Protein 3DFI (pdb70)

B-factor: mean 52.42, std 5.86, range [35.82, 77.31]

Structure (mmCIF, N/CA/C/O backbone):
data_3DFI
#
_entry.id   3DFI
#
_cell.length_a   62.940
_cell.length_b   62.940
_cell.length_c   159.890
_cell.angle_alpha   90.00
_cell.angle_beta   90.00
_cell.angle_gamma   90.00
#
_symmetry.space_group_name_H-M   'P 41 21 2'
#
loop_
_entity.id
_entity.type
_entity.pdbx_description
1 polymer 'Pseudoaglycone deacetylase Dbv21'
2 non-polymer 'ZINC ION'
3 water water
#
loop_
_atom_site.group_PDB
_atom_site.id
_atom_site.type_symbol
_atom_site.label_atom_id
_atom_site.label_alt_id
_atom_site.label_comp_id
_atom_site.label_asym_id
_atom_site.label_entity_id
_atom_site.label_seq_id
_atom_site.pdbx_PDB_ins_code
_atom_site.Cartn_x
_atom_site.Cartn_y
_atom_site.Cartn_z
_atom_site.occupancy
_atom_site.B_iso_or_equiv
_atom_site.auth_seq_id
_atom_site.auth_comp_id
_atom_site.auth_asym_id
_atom_site.auth_atom_id
_atom_site.pdbx_PDB_model_num
ATOM 1 N N . ASP A 1 6 ? -7.507 31.670 -28.044 1.00 54.71 6 ASP A N 1
ATOM 2 C CA . ASP A 1 6 ? -8.704 32.107 -28.835 1.00 54.82 6 ASP A CA 1
ATOM 3 C C . ASP A 1 6 ? -9.949 32.102 -27.956 1.00 54.62 6 ASP A C 1
ATOM 4 O O . ASP A 1 6 ? -10.506 31.041 -27.631 1.00 55.59 6 ASP A O 1
ATOM 9 N N . ARG A 1 7 ? -10.387 33.302 -27.590 1.00 53.61 7 ARG A N 1
ATOM 10 C CA . ARG A 1 7 ? -11.497 33.493 -26.656 1.00 53.20 7 ARG A CA 1
ATOM 11 C C . ARG A 1 7 ? -12.875 33.667 -27.320 1.00 51.64 7 ARG A C 1
ATOM 12 O O . ARG A 1 7 ? -13.817 34.135 -26.686 1.00 50.97 7 ARG A O 1
ATOM 20 N N . THR A 1 8 ? -12.988 33.304 -28.592 1.00 50.92 8 THR A N 1
ATOM 21 C CA . THR A 1 8 ? -14.262 33.398 -29.301 1.00 49.92 8 THR A CA 1
ATOM 22 C C . THR A 1 8 ? -15.356 32.657 -28.511 1.00 49.56 8 THR A C 1
ATOM 23 O O . THR A 1 8 ? -16.404 33.228 -28.206 1.00 48.58 8 THR A O 1
ATOM 27 N N . ARG A 1 9 ? -15.097 31.392 -28.180 1.00 49.21 9 ARG A N 1
ATOM 28 C CA . ARG A 1 9 ? -16.041 30.574 -27.412 1.00 49.22 9 ARG A CA 1
ATOM 29 C C . ARG A 1 9 ? -15.298 29.888 -26.275 1.00 48.96 9 ARG A C 1
ATOM 30 O O . ARG A 1 9 ? -14.560 28.937 -26.502 1.00 47.97 9 ARG A O 1
ATOM 38 N N . ILE A 1 10 ? -15.470 30.407 -25.055 1.00 49.21 10 ILE A N 1
ATOM 39 C CA . ILE A 1 10 ? -14.834 29.846 -23.866 1.00 49.64 10 ILE A CA 1
ATOM 40 C C . ILE A 1 10 ? -15.773 28.908 -23.089 1.00 50.11 10 ILE A C 1
ATOM 41 O O . ILE A 1 10 ? -16.908 29.273 -22.762 1.00 49.89 10 ILE A O 1
ATOM 46 N N . LEU A 1 11 ? -15.281 27.702 -22.797 1.00 49.70 11 LEU A N 1
ATOM 47 C CA . LEU A 1 11 ? -15.956 26.806 -21.872 1.00 49.78 11 LEU A CA 1
ATOM 48 C C . LEU A 1 11 ? -15.123 26.674 -20.601 1.00 50.33 11 LEU A C 1
ATOM 49 O O . LEU A 1 11 ? -14.034 26.109 -20.625 1.00 50.56 11 LEU A O 1
ATOM 54 N N . ALA A 1 12 ? -15.624 27.229 -19.501 1.00 48.80 12 ALA A N 1
ATOM 55 C CA . ALA A 1 12 ? -14.950 27.070 -18.216 1.00 49.02 12 ALA A CA 1
ATOM 56 C C . ALA A 1 12 ? -15.614 25.934 -17.441 1.00 48.68 12 ALA A C 1
ATOM 57 O O . ALA A 1 12 ? -16.848 25.866 -17.376 1.00 49.20 12 ALA A O 1
ATOM 59 N N . ILE A 1 13 ? -14.799 25.027 -16.908 1.00 49.07 13 ILE A N 1
ATOM 60 C CA . ILE A 1 13 ? -15.298 23.892 -16.118 1.00 49.46 13 ILE A CA 1
ATOM 61 C C . ILE A 1 13 ? -15.019 24.158 -14.641 1.00 49.18 13 ILE A C 1
ATOM 62 O O . ILE A 1 13 ? -13.867 24.044 -14.188 1.00 49.57 13 ILE A O 1
ATOM 67 N N . SER A 1 14 ? -16.065 24.529 -13.898 1.00 49.29 14 SER A N 1
ATOM 68 C CA . SER A 1 14 ? -15.923 24.871 -12.469 1.00 48.76 14 SER A CA 1
ATOM 69 C C . SER A 1 14 ? -16.237 23.617 -11.636 1.00 48.79 14 SER A C 1
ATOM 70 O O . SER A 1 14 ? -17.242 22.947 -11.907 1.00 49.39 14 SER A O 1
ATOM 73 N N . PRO A 1 15 ? -15.371 23.266 -10.653 1.00 47.85 15 PRO A N 1
ATOM 74 C CA . PRO A 1 15 ? -15.730 22.137 -9.787 1.00 47.55 15 PRO A CA 1
ATOM 75 C C . PRO A 1 15 ? -17.050 22.353 -9.030 1.00 47.83 15 PRO A C 1
ATOM 76 O O . PRO A 1 15 ? -17.960 21.531 -9.149 1.00 47.78 15 PRO A O 1
ATOM 80 N N . HIS A 1 16 ? -17.162 23.483 -8.330 1.00 47.63 16 HIS A N 1
ATOM 81 C CA . HIS A 1 16 ? -18.305 23.822 -7.479 1.00 48.41 16 HIS A CA 1
ATOM 82 C C . HIS A 1 16 ? -18.939 25.142 -7.922 1.00 49.00 16 HIS A C 1
ATOM 83 O O . HIS A 1 16 ? -18.354 25.910 -8.707 1.00 48.79 16 HIS A O 1
ATOM 90 N N . LEU A 1 17 ? -20.113 25.434 -7.367 1.00 48.89 17 LEU A N 1
ATOM 91 C CA . LEU A 1 17 ? -20.820 26.656 -7.704 1.00 49.36 17 LEU A CA 1
ATOM 92 C C . LEU A 1 17 ? -20.198 27.811 -6.945 1.00 50.34 17 LEU A C 1
ATOM 93 O O . LEU A 1 17 ? -20.563 28.072 -5.798 1.00 50.34 17 LEU A O 1
ATOM 98 N N . ASP A 1 18 ? -19.230 28.458 -7.603 1.00 49.96 18 ASP A N 1
ATOM 99 C CA . ASP A 1 18 ? -18.493 29.635 -7.125 1.00 50.77 18 ASP A CA 1
ATOM 100 C C . ASP A 1 18 ? -17.061 29.687 -7.665 1.00 51.01 18 ASP A C 1
ATOM 101 O O . ASP A 1 18 ? -16.529 30.792 -7.846 1.00 51.35 18 ASP A O 1
ATOM 106 N N . ASP A 1 19 ? -16.453 28.519 -7.916 1.00 49.30 19 ASP A N 1
ATOM 107 C CA . ASP A 1 19 ? -15.002 28.448 -8.175 1.00 50.28 19 ASP A CA 1
ATOM 108 C C . ASP A 1 19 ? -14.561 29.261 -9.414 1.00 50.04 19 ASP A C 1
ATOM 109 O O . ASP A 1 19 ? -13.604 30.044 -9.330 1.00 50.56 19 ASP A O 1
ATOM 114 N N . ALA A 1 20 ? -15.242 29.087 -10.554 1.00 49.45 20 ALA A N 1
ATOM 115 C CA . ALA A 1 20 ? -14.912 29.841 -11.781 1.00 49.00 20 ALA A CA 1
ATOM 116 C C . ALA A 1 20 ? -14.993 31.357 -11.603 1.00 48.95 20 ALA A C 1
ATOM 117 O O . ALA A 1 20 ? -14.087 32.083 -11.984 1.00 48.89 20 ALA A O 1
ATOM 119 N N . VAL A 1 21 ? -16.079 31.837 -11.010 1.00 48.98 21 VAL A N 1
ATOM 120 C CA . VAL A 1 21 ? -16.261 33.273 -10.844 1.00 48.83 21 VAL A CA 1
ATOM 121 C C . VAL A 1 21 ? -15.174 33.832 -9.943 1.00 48.86 21 VAL A C 1
ATOM 122 O O . VAL A 1 21 ? -14.597 34.894 -10.230 1.00 49.04 21 VAL A O 1
ATOM 126 N N . LEU A 1 22 ? -14.873 33.100 -8.875 1.00 48.71 22 LEU A N 1
ATOM 127 C CA . LEU A 1 22 ? -13.874 33.537 -7.884 1.00 48.46 22 LEU A CA 1
ATOM 128 C C . LEU A 1 22 ? -12.469 33.623 -8.479 1.00 48.02 22 LEU A C 1
ATOM 129 O O . LEU A 1 22 ? -11.660 34.490 -8.091 1.00 47.37 22 LEU A O 1
ATOM 134 N N . SER A 1 23 ? -12.173 32.699 -9.390 1.00 47.42 23 SER A N 1
ATOM 135 C CA . SER A 1 23 ? -10.810 32.555 -9.922 1.00 48.22 23 SER A CA 1
ATOM 136 C C . SER A 1 23 ? -10.591 33.227 -11.267 1.00 49.29 23 SER A C 1
ATOM 137 O O . SER A 1 23 ? -9.541 33.816 -11.476 1.00 50.96 23 SER A O 1
ATOM 140 N N . VAL A 1 24 ? -11.551 33.112 -12.184 1.00 49.96 24 VAL A N 1
ATOM 141 C CA . VAL A 1 24 ? -11.405 33.688 -13.542 1.00 50.88 24 VAL A CA 1
ATOM 142 C C . VAL A 1 24 ? -12.522 34.691 -13.951 1.00 50.31 24 VAL A C 1
ATOM 143 O O . VAL A 1 24 ? -12.622 35.097 -15.111 1.00 50.07 24 VAL A O 1
ATOM 147 N N . GLY A 1 25 ? -13.323 35.115 -12.971 1.00 49.75 25 GLY A N 1
ATOM 148 C CA . GLY A 1 25 ? -14.485 35.950 -13.233 1.00 49.07 25 GLY A CA 1
ATOM 149 C C . GLY A 1 25 ? -14.197 37.217 -14.024 1.00 48.72 25 GLY A C 1
ATOM 150 O O . GLY A 1 25 ? -14.948 37.550 -14.939 1.00 48.64 25 GLY A O 1
ATOM 151 N N . ALA A 1 26 ? -13.127 37.931 -13.677 1.00 47.97 26 ALA A N 1
ATOM 152 C CA . ALA A 1 26 ? -12.751 39.138 -14.432 1.00 47.93 26 ALA A CA 1
ATOM 153 C C . ALA A 1 26 ? -12.296 38.853 -15.893 1.00 47.31 26 ALA A C 1
ATOM 154 O O . ALA A 1 26 ? -12.638 39.589 -16.810 1.00 46.99 26 ALA A O 1
ATOM 156 N N . SER A 1 27 ? -11.539 37.786 -16.102 1.00 47.37 27 SER A N 1
ATOM 157 C CA . SER A 1 27 ? -11.120 37.388 -17.463 1.00 47.52 27 SER A CA 1
ATOM 158 C C . SER A 1 27 ? -12.340 36.943 -18.280 1.00 47.29 27 SER A C 1
ATOM 159 O O . SER A 1 27 ? -12.425 37.199 -19.479 1.00 46.72 27 SER A O 1
ATOM 162 N N . LEU A 1 28 ? -13.298 36.308 -17.615 1.00 46.85 28 LEU A N 1
ATOM 163 C CA . LEU A 1 28 ? -14.530 35.909 -18.290 1.00 46.91 28 LEU A CA 1
ATOM 164 C C . LEU A 1 28 ? -15.343 37.130 -18.693 1.00 46.23 28 LEU A C 1
ATOM 165 O O . LEU A 1 28 ? -15.800 37.215 -19.844 1.00 46.07 28 LEU A O 1
ATOM 170 N N . ALA A 1 29 ? -15.517 38.058 -17.745 1.00 45.00 29 ALA A N 1
ATOM 171 C CA . ALA A 1 29 ? -16.169 39.347 -17.990 1.00 44.22 29 ALA A CA 1
ATOM 172 C C . ALA A 1 29 ? -15.484 40.097 -19.126 1.00 44.15 29 ALA A C 1
ATOM 173 O O . ALA A 1 29 ? -16.156 40.669 -19.997 1.00 44.13 29 ALA A O 1
ATOM 175 N N . GLN A 1 30 ? -14.149 40.120 -19.099 1.00 44.20 30 GLN A N 1
ATOM 176 C CA . GLN A 1 30 ? -13.363 40.812 -20.139 1.00 44.30 30 GLN A CA 1
ATOM 177 C C . GLN A 1 30 ? -13.519 40.138 -21.501 1.00 44.65 30 GLN A C 1
ATOM 178 O O . GLN A 1 30 ? -13.523 40.822 -22.540 1.00 44.46 30 GLN A O 1
ATOM 184 N N . ALA A 1 31 ? -13.622 38.806 -21.503 1.00 44.30 31 ALA A N 1
ATOM 185 C CA . ALA A 1 31 ? -13.847 38.080 -22.764 1.00 44.86 31 ALA A CA 1
ATOM 186 C C . ALA A 1 31 ? -15.193 38.471 -23.361 1.00 45.04 31 ALA A C 1
ATOM 187 O O . ALA A 1 31 ? -15.287 38.713 -24.551 1.00 44.47 31 ALA A O 1
ATOM 189 N N . GLU A 1 32 ? -16.220 38.564 -22.512 1.00 46.07 32 GLU A N 1
ATOM 190 C CA . GLU A 1 32 ? -17.553 38.964 -22.959 1.00 47.34 32 GLU A CA 1
ATOM 191 C C . GLU A 1 32 ? -17.597 40.429 -23.444 1.00 47.62 32 GLU A C 1
ATOM 192 O O . GLU A 1 32 ? -18.210 40.737 -24.479 1.00 47.42 32 GLU A O 1
ATOM 198 N N . GLN A 1 33 ? -16.928 41.314 -22.704 1.00 48.36 33 GLN A N 1
ATOM 199 C CA . GLN A 1 33 ? -16.792 42.723 -23.097 1.00 49.09 33 GLN A CA 1
ATOM 200 C C . GLN A 1 33 ? -16.063 42.854 -24.432 1.00 49.29 33 GLN A C 1
ATOM 201 O O . GLN A 1 33 ? -16.341 43.778 -25.201 1.00 49.31 33 GLN A O 1
ATOM 207 N N . ASP A 1 34 ? -15.134 41.930 -24.693 1.00 49.90 34 ASP A N 1
ATOM 208 C CA . ASP A 1 34 ? -14.347 41.920 -25.934 1.00 50.46 34 ASP A CA 1
ATOM 209 C C . ASP A 1 34 ? -15.095 41.286 -27.114 1.00 50.49 34 ASP A C 1
ATOM 210 O O . ASP A 1 34 ? -14.601 41.298 -28.233 1.00 50.35 34 ASP A O 1
ATOM 215 N N . GLY A 1 35 ? -16.268 40.713 -26.849 1.00 50.71 35 GLY A N 1
ATOM 216 C CA . GLY A 1 35 ? -17.134 40.174 -27.897 1.00 50.65 35 GLY A CA 1
ATOM 217 C C . GLY A 1 35 ? -17.175 38.659 -27.984 1.00 50.76 35 GLY A C 1
ATOM 218 O O . GLY A 1 35 ? -17.797 38.098 -28.900 1.00 50.74 35 GLY A O 1
ATOM 219 N N . GLY A 1 36 ? -16.504 37.999 -27.044 1.00 50.29 36 GLY A N 1
ATOM 220 C CA . GLY A 1 36 ? -16.477 36.548 -26.990 1.00 50.61 36 GLY A CA 1
ATOM 221 C C . GLY A 1 36 ? -17.699 35.944 -26.307 1.00 51.06 36 GLY A C 1
ATOM 222 O O . GLY A 1 36 ? -18.560 36.653 -25.776 1.00 50.73 36 GLY A O 1
ATOM 223 N N . LYS A 1 37 ? -17.775 34.618 -26.331 1.00 51.24 37 LYS A N 1
ATOM 224 C CA . LYS A 1 37 ? -18.902 33.905 -25.750 1.00 52.04 37 LYS A CA 1
ATOM 225 C C . LYS A 1 37 ? -18.371 33.029 -24.643 1.00 51.17 37 LYS A C 1
ATOM 226 O O . LYS A 1 37 ? -17.414 32.295 -24.837 1.00 50.86 37 LYS A O 1
ATOM 232 N N . VAL A 1 38 ? -18.993 33.129 -23.481 1.00 50.52 38 VAL A N 1
ATOM 233 C CA . VAL A 1 38 ? -18.564 32.385 -22.311 1.00 50.43 38 VAL A CA 1
ATOM 234 C C . VAL A 1 38 ? -19.695 31.487 -21.787 1.00 50.72 38 VAL A C 1
ATOM 235 O O . VAL A 1 38 ? -20.847 31.914 -21.676 1.00 49.67 38 VAL A O 1
ATOM 239 N N . THR A 1 39 ? -19.344 30.234 -21.496 1.00 50.58 39 THR A N 1
ATOM 240 C CA . THR A 1 39 ? -20.216 29.318 -20.791 1.00 50.51 39 THR A CA 1
ATOM 241 C C . THR A 1 39 ? -19.451 28.708 -19.620 1.00 50.43 39 THR A C 1
ATOM 242 O O . THR A 1 39 ? -18.338 28.230 -19.773 1.00 49.94 39 THR A O 1
ATOM 246 N N . VAL A 1 40 ? -20.063 28.722 -18.444 1.00 50.32 40 VAL A N 1
ATOM 247 C CA . VAL A 1 40 ? -19.465 28.064 -17.310 1.00 50.08 40 VAL A CA 1
ATOM 248 C C . VAL A 1 40 ? -20.307 26.843 -16.980 1.00 50.22 40 VAL A C 1
ATOM 249 O O . VAL A 1 40 ? -21.491 26.973 -16.684 1.00 50.57 40 VAL A O 1
ATOM 253 N N . PHE A 1 41 ? -19.672 25.673 -17.031 1.00 50.11 41 PHE A N 1
ATOM 254 C CA . PHE A 1 41 ? -20.295 24.383 -16.689 1.00 50.47 41 PHE A CA 1
ATOM 255 C C . PHE A 1 41 ? -19.740 23.986 -15.320 1.00 50.06 41 PHE A C 1
ATOM 256 O O . PHE A 1 41 ? -18.537 23.934 -15.150 1.00 49.70 41 PHE A O 1
ATOM 264 N N . THR A 1 42 ? -20.624 23.734 -14.355 1.00 49.07 42 THR A N 1
ATOM 265 C CA . THR A 1 42 ? -20.206 23.304 -13.014 1.00 48.93 42 THR A CA 1
ATOM 266 C C . THR A 1 42 ? -20.488 21.808 -12.823 1.00 49.01 42 THR A C 1
ATOM 267 O O . THR A 1 42 ? -21.610 21.343 -13.032 1.00 49.39 42 THR A O 1
ATOM 271 N N . VAL A 1 43 ? -19.461 21.068 -12.425 1.00 49.31 43 VAL A N 1
ATOM 272 C CA . VAL A 1 43 ? -19.511 19.618 -12.350 1.00 49.54 43 VAL A CA 1
ATOM 273 C C . VAL A 1 43 ? -20.396 19.217 -11.173 1.00 50.21 43 VAL A C 1
ATOM 274 O O . VAL A 1 43 ? -21.361 18.470 -11.345 1.00 49.59 43 VAL A O 1
ATOM 278 N N . PHE A 1 44 ? -20.076 19.751 -9.993 1.00 49.63 44 PHE A N 1
ATOM 279 C CA . PHE A 1 44 ? -20.782 19.363 -8.774 1.00 50.50 44 PHE A CA 1
ATOM 280 C C . PHE A 1 44 ? -21.949 20.291 -8.505 1.00 50.81 44 PHE A C 1
ATOM 281 O O . PHE A 1 44 ? -21.950 21.009 -7.533 1.00 51.59 44 PHE A O 1
ATOM 289 N N . ALA A 1 45 ? -22.965 20.239 -9.377 1.00 51.40 45 ALA A N 1
ATOM 290 C CA . ALA A 1 45 ? -24.170 21.056 -9.228 1.00 50.79 45 ALA A CA 1
ATOM 291 C C . ALA A 1 45 ? -25.438 20.198 -9.120 1.00 51.45 45 ALA A C 1
ATOM 292 O O . ALA A 1 45 ? -26.535 20.705 -9.311 1.00 51.45 45 ALA A O 1
ATOM 294 N N . GLY A 1 46 ? -25.273 18.916 -8.786 1.00 51.44 46 GLY A N 1
ATOM 295 C CA . GLY A 1 46 ? -26.371 17.957 -8.710 1.00 51.73 46 GLY A CA 1
ATOM 296 C C . GLY A 1 46 ? -27.384 18.200 -7.604 1.00 52.61 46 GLY A C 1
ATOM 297 O O . GLY A 1 46 ? -27.128 18.927 -6.639 1.00 52.18 46 GLY A O 1
ATOM 298 N N . SER A 1 47 ? -28.558 17.591 -7.758 1.00 53.50 47 SER A N 1
ATOM 299 C CA . SER A 1 47 ? -29.680 17.811 -6.855 1.00 54.38 47 SER A CA 1
ATOM 300 C C . SER A 1 47 ? -29.637 16.919 -5.625 1.00 54.56 47 SER A C 1
ATOM 301 O O . SER A 1 47 ? -29.301 15.724 -5.714 1.00 52.91 47 SER A O 1
ATOM 304 N N . ALA A 1 48 ? -30.034 17.511 -4.492 1.00 54.19 48 ALA A N 1
ATOM 305 C CA . ALA A 1 48 ? -30.382 16.792 -3.256 1.00 54.58 48 ALA A CA 1
ATOM 306 C C . ALA A 1 48 ? -31.310 17.693 -2.451 1.00 55.13 48 ALA A C 1
ATOM 307 O O . ALA A 1 48 ? -30.909 18.793 -2.056 1.00 55.52 48 ALA A O 1
ATOM 309 N N . ALA A 1 49 ? -32.545 17.239 -2.242 1.00 55.12 49 ALA A N 1
ATOM 310 C CA . ALA A 1 49 ? -33.539 17.966 -1.439 1.00 55.79 49 ALA A CA 1
ATOM 311 C C . ALA A 1 49 ? -33.488 17.529 0.023 1.00 56.23 49 ALA A C 1
ATOM 312 O O . ALA A 1 49 ? -32.898 16.485 0.327 1.00 56.16 49 ALA A O 1
ATOM 314 N N . PRO A 1 50 ? -34.132 18.310 0.932 1.00 56.51 50 PRO A N 1
ATOM 315 C CA . PRO A 1 50 ? -34.234 17.896 2.330 1.00 57.07 50 PRO A CA 1
ATOM 316 C C . PRO A 1 50 ? -35.115 16.645 2.421 1.00 57.75 50 PRO A C 1
ATOM 317 O O . PRO A 1 50 ? -35.991 16.473 1.568 1.00 57.53 50 PRO A O 1
ATOM 321 N N . PRO A 1 51 ? -34.927 15.808 3.465 1.00 58.49 51 PRO A N 1
ATOM 322 C CA . PRO A 1 51 ? -34.068 16.027 4.636 1.00 58.99 51 PRO A CA 1
ATOM 323 C C . PRO A 1 51 ? -32.619 15.604 4.427 1.00 59.43 51 PRO A C 1
ATOM 324 O O . PRO A 1 51 ? -32.342 14.743 3.590 1.00 59.62 51 PRO A O 1
ATOM 328 N N . TYR A 1 52 ? -31.712 16.212 5.191 1.00 59.79 52 TYR A N 1
ATOM 329 C CA . TYR A 1 52 ? -30.275 15.966 5.045 1.00 60.10 52 TYR A CA 1
ATOM 330 C C . TYR A 1 52 ? -29.671 15.221 6.230 1.00 60.56 52 TYR A C 1
ATOM 331 O O . TYR A 1 52 ? -30.312 15.059 7.265 1.00 60.42 52 TYR A O 1
ATOM 340 N N . SER A 1 53 ? -28.425 14.782 6.064 1.00 61.24 53 SER A N 1
ATOM 341 C CA . SER A 1 53 ? -27.641 14.206 7.156 1.00 61.93 53 SER A CA 1
ATOM 342 C C . SER A 1 53 ? -27.154 15.314 8.097 1.00 62.31 53 SER A C 1
ATOM 343 O O . SER A 1 53 ? -26.950 16.449 7.654 1.00 62.84 53 SER A O 1
ATOM 346 N N . PRO A 1 54 ? -26.955 14.993 9.393 1.00 62.58 54 PRO A N 1
ATOM 347 C CA . PRO A 1 54 ? -26.362 15.972 10.316 1.00 62.73 54 PRO A CA 1
ATOM 348 C C . PRO A 1 54 ? -25.065 16.599 9.777 1.00 62.89 54 PRO A C 1
ATOM 349 O O . PRO A 1 54 ? -24.849 17.799 9.943 1.00 62.81 54 PRO A O 1
ATOM 353 N N . ALA A 1 55 ? -24.225 15.795 9.125 1.00 63.00 55 ALA A N 1
ATOM 354 C CA . ALA A 1 55 ? -22.971 16.280 8.544 1.00 63.33 55 ALA A CA 1
ATOM 355 C C . ALA A 1 55 ? -23.198 17.333 7.455 1.00 63.64 55 ALA A C 1
ATOM 356 O O . ALA A 1 55 ? -22.349 18.211 7.245 1.00 63.82 55 ALA A O 1
ATOM 358 N N . ALA A 1 56 ? -24.339 17.232 6.766 1.00 63.78 56 ALA A N 1
ATOM 359 C CA . ALA A 1 56 ? -24.736 18.199 5.734 1.00 63.75 56 ALA A CA 1
ATOM 360 C C . ALA A 1 56 ? -25.452 19.381 6.376 1.00 63.67 56 ALA A C 1
ATOM 361 O O . ALA A 1 56 ? -25.318 20.516 5.922 1.00 63.42 56 ALA A O 1
ATOM 363 N N . GLU A 1 57 ? -26.215 19.089 7.428 1.00 63.67 57 GLU A N 1
ATOM 364 C CA . GLU A 1 57 ? -26.918 20.095 8.215 1.00 63.99 57 GLU A CA 1
ATOM 365 C C . GLU A 1 57 ? -25.932 21.093 8.827 1.00 64.03 57 GLU A C 1
ATOM 366 O O . GLU A 1 57 ? -26.268 22.258 9.038 1.00 64.30 57 GLU A O 1
ATOM 372 N N . ARG A 1 58 ? -24.720 20.617 9.107 1.00 63.68 58 ARG A N 1
ATOM 373 C CA . ARG A 1 58 ? -23.684 21.405 9.763 1.00 63.36 58 ARG A CA 1
ATOM 374 C C . ARG A 1 58 ? -23.107 22.407 8.778 1.00 62.40 58 ARG A C 1
ATOM 375 O O . ARG A 1 58 ? -22.886 23.567 9.118 1.00 62.13 58 ARG A O 1
ATOM 383 N N . PHE A 1 59 ? -22.873 21.942 7.558 1.00 61.36 59 PHE A N 1
ATOM 384 C CA . PHE A 1 59 ? -22.387 22.788 6.469 1.00 60.66 59 PHE A CA 1
ATOM 385 C C . PHE A 1 59 ? -23.434 23.808 6.046 1.00 59.21 59 PHE A C 1
ATOM 386 O O . PHE A 1 59 ? -23.096 24.945 5.713 1.00 59.28 59 PHE A O 1
ATOM 394 N N . HIS A 1 60 ? -24.696 23.383 6.055 1.00 57.31 60 HIS A N 1
ATOM 395 C CA . HIS A 1 60 ? -25.806 24.245 5.680 1.00 55.80 60 HIS A CA 1
ATOM 396 C C . HIS A 1 60 ? -26.004 25.352 6.720 1.00 55.07 60 HIS A C 1
ATOM 397 O O . HIS A 1 60 ? -26.083 26.520 6.360 1.00 54.70 60 HIS A O 1
ATOM 404 N N . ALA A 1 61 ? -26.061 24.978 7.999 1.00 54.28 61 ALA A N 1
ATOM 405 C CA . ALA A 1 61 ? -26.142 25.948 9.100 1.00 53.93 61 ALA A CA 1
ATOM 406 C C . ALA A 1 61 ? -25.062 27.029 9.023 1.00 53.82 61 ALA A C 1
ATOM 407 O O . ALA A 1 61 ? -25.349 28.196 9.286 1.00 54.04 61 ALA A O 1
ATOM 409 N N . ARG A 1 62 ? -23.839 26.636 8.664 1.00 54.00 62 ARG A N 1
ATOM 410 C CA . ARG A 1 62 ? -22.723 27.565 8.439 1.00 54.88 62 ARG A CA 1
ATOM 411 C C . ARG A 1 62 ? -22.922 28.515 7.251 1.00 54.02 62 ARG A C 1
ATOM 412 O O . ARG A 1 62 ? -22.339 29.614 7.214 1.00 53.78 62 ARG A O 1
ATOM 420 N N . TRP A 1 63 ? -23.713 28.085 6.271 1.00 53.00 63 TRP A N 1
ATOM 421 C CA . TRP A 1 63 ? -24.055 28.947 5.144 1.00 52.04 63 TRP A CA 1
ATOM 422 C C . TRP A 1 63 ? -25.270 29.836 5.461 1.00 51.90 63 TRP A C 1
ATOM 423 O O . TRP A 1 63 ? -25.614 30.721 4.682 1.00 52.93 63 TRP A O 1
ATOM 434 N N . GLY A 1 64 ? -25.904 29.603 6.603 1.00 49.82 64 GLY A N 1
ATOM 435 C CA . GLY A 1 64 ? -27.050 30.407 7.019 1.00 48.89 64 GLY A CA 1
ATOM 436 C C . GLY A 1 64 ? -28.393 29.872 6.554 1.00 47.91 64 GLY A C 1
ATOM 437 O O . GLY A 1 64 ? -29.392 30.606 6.571 1.00 47.18 64 GLY A O 1
ATOM 438 N N . LEU A 1 65 ? -28.410 28.592 6.167 1.00 46.63 65 LEU A N 1
ATOM 439 C CA . LEU A 1 65 ? -29.610 27.906 5.660 1.00 46.43 65 LEU A CA 1
ATOM 440 C C . LEU A 1 65 ? -30.314 27.107 6.759 1.00 46.21 65 LEU A C 1
ATOM 441 O O . LEU A 1 65 ? -29.663 26.577 7.654 1.00 47.26 65 LEU A O 1
ATOM 446 N N . SER A 1 66 ? -31.642 27.043 6.692 1.00 45.58 66 SER A N 1
ATOM 447 C CA . SER A 1 66 ? -32.488 26.355 7.701 1.00 44.80 66 SER A CA 1
ATOM 448 C C . SER A 1 66 ? -32.755 24.904 7.219 1.00 44.64 66 SER A C 1
ATOM 449 O O . SER A 1 66 ? -32.654 24.648 6.023 1.00 44.45 66 SER A O 1
ATOM 451 N N . PRO A 1 67 ? -33.081 23.958 8.135 1.00 45.27 67 PRO A N 1
ATOM 452 C CA . PRO A 1 67 ? -33.283 22.534 7.766 1.00 45.58 67 PRO A CA 1
ATOM 453 C C . PRO A 1 67 ? -34.174 22.227 6.549 1.00 46.24 67 PRO A C 1
ATOM 454 O O . PRO A 1 67 ? -33.868 21.297 5.815 1.00 47.37 67 PRO A O 1
ATOM 458 N N . THR A 1 68 ? -35.255 22.973 6.334 1.00 46.91 68 THR A N 1
ATOM 459 C CA . THR A 1 68 ? -36.164 22.686 5.217 1.00 47.82 68 THR A CA 1
ATOM 460 C C . THR A 1 68 ? -35.758 23.324 3.882 1.00 47.98 68 THR A C 1
ATOM 461 O O . THR A 1 68 ? -36.431 23.107 2.869 1.00 48.37 68 THR A O 1
ATOM 465 N N . GLU A 1 69 ? -34.677 24.101 3.864 1.00 47.45 69 GLU A N 1
ATOM 466 C CA . GLU A 1 69 ? -34.239 24.727 2.610 1.00 47.62 69 GLU A CA 1
ATOM 467 C C . GLU A 1 69 ? -33.417 23.791 1.739 1.00 47.60 69 GLU A C 1
ATOM 468 O O . GLU A 1 69 ? -32.503 23.110 2.228 1.00 47.83 69 GLU A O 1
ATOM 474 N N . ASP A 1 70 ? -33.738 23.792 0.446 1.00 47.56 70 ASP A N 1
ATOM 475 C CA . ASP A 1 70 ? -33.003 23.015 -0.572 1.00 47.89 70 ASP A CA 1
ATOM 476 C C . ASP A 1 70 ? -31.699 23.744 -0.882 1.00 48.34 70 ASP A C 1
ATOM 477 O O . ASP A 1 70 ? -31.684 24.763 -1.591 1.00 48.96 70 ASP A O 1
ATOM 482 N N . ALA A 1 71 ? -30.598 23.242 -0.329 1.00 48.36 71 ALA A N 1
ATOM 483 C CA . ALA A 1 71 ? -29.301 23.907 -0.472 1.00 47.72 71 ALA A CA 1
ATOM 484 C C . ALA A 1 71 ? -28.696 23.932 -1.884 1.00 47.81 71 ALA A C 1
ATOM 485 O O . ALA A 1 71 ? -28.293 24.996 -2.361 1.00 47.68 71 ALA A O 1
ATOM 487 N N . PRO A 1 72 ? -28.585 22.764 -2.548 1.00 48.12 72 PRO A N 1
ATOM 488 C CA . PRO A 1 72 ? -28.059 22.816 -3.922 1.00 47.69 72 PRO A CA 1
ATOM 489 C C . PRO A 1 72 ? -28.879 23.736 -4.842 1.00 47.20 72 PRO A C 1
ATOM 490 O O . PRO A 1 72 ? -28.301 24.466 -5.649 1.00 47.17 72 PRO A O 1
ATOM 494 N N . LEU A 1 73 ? -30.207 23.747 -4.680 1.00 47.09 73 LEU A N 1
ATOM 495 C CA . LEU A 1 73 ? -31.052 24.705 -5.404 1.00 46.31 73 LEU A CA 1
ATOM 496 C C . LEU A 1 73 ? -30.678 26.161 -5.102 1.00 46.94 73 LEU A C 1
ATOM 497 O O . LEU A 1 73 ? -30.437 26.943 -6.014 1.00 47.14 73 LEU A O 1
ATOM 502 N N . ARG A 1 74 ? -30.655 26.543 -3.824 1.00 46.92 74 ARG A N 1
ATOM 503 C CA . ARG A 1 74 ? -30.149 27.870 -3.443 1.00 46.55 74 ARG A CA 1
ATOM 504 C C . ARG A 1 74 ? -28.833 28.226 -4.167 1.00 46.87 74 ARG A C 1
ATOM 505 O O . ARG A 1 74 ? -28.701 29.303 -4.754 1.00 46.23 74 ARG A O 1
ATOM 513 N N . ARG A 1 75 ? -27.872 27.305 -4.139 1.00 47.65 75 ARG A N 1
ATOM 514 C CA . ARG A 1 75 ? -26.545 27.523 -4.748 1.00 47.24 75 ARG A CA 1
ATOM 515 C C . ARG A 1 75 ? -26.599 27.606 -6.276 1.00 47.26 75 ARG A C 1
ATOM 516 O O . ARG A 1 75 ? -25.897 28.415 -6.884 1.00 47.30 75 ARG A O 1
ATOM 524 N N . ARG A 1 76 ? -27.467 26.809 -6.898 1.00 47.51 76 ARG A N 1
ATOM 525 C CA . ARG A 1 76 ? -27.634 26.905 -8.355 1.00 47.52 76 ARG A CA 1
ATOM 526 C C . ARG A 1 76 ? -28.225 28.271 -8.724 1.00 48.29 76 ARG A C 1
ATOM 527 O O . ARG A 1 76 ? -27.830 28.870 -9.731 1.00 48.28 76 ARG A O 1
ATOM 535 N N . ASN A 1 77 ? -29.146 28.764 -7.894 1.00 47.93 77 ASN A N 1
ATOM 536 C CA . ASN A 1 77 ? -29.712 30.107 -8.082 1.00 48.77 77 ASN A CA 1
ATOM 537 C C . ASN A 1 77 ? -28.678 31.209 -7.891 1.00 48.06 77 ASN A C 1
ATOM 538 O O . ASN A 1 77 ? -28.683 32.213 -8.608 1.00 48.12 77 ASN A O 1
ATOM 543 N N . GLU A 1 78 ? -27.809 31.039 -6.899 1.00 48.34 78 GLU A N 1
ATOM 544 C CA . GLU A 1 78 ? -26.692 31.965 -6.711 1.00 48.44 78 GLU A CA 1
ATOM 545 C C . GLU A 1 78 ? -25.788 32.016 -7.953 1.00 48.70 78 GLU A C 1
ATOM 546 O O . GLU A 1 78 ? -25.379 33.102 -8.404 1.00 48.95 78 GLU A O 1
ATOM 552 N N . ASP A 1 79 ? -25.461 30.836 -8.475 1.00 48.23 79 ASP A N 1
ATOM 553 C CA . ASP A 1 79 ? -24.610 30.695 -9.653 1.00 49.15 79 ASP A CA 1
ATOM 554 C C . ASP A 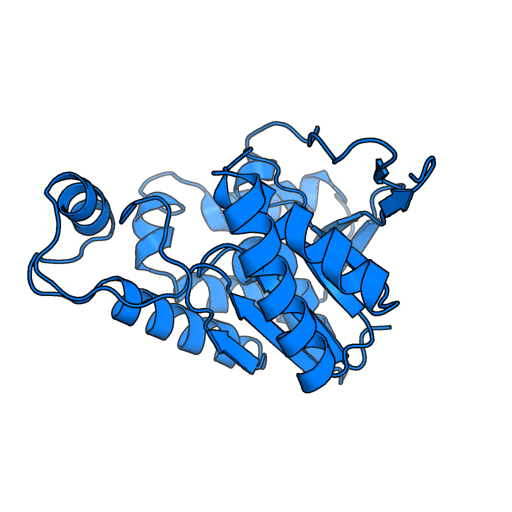1 79 ? -25.238 31.389 -10.872 1.00 49.44 79 ASP A C 1
ATOM 555 O O . ASP A 1 79 ? -24.559 32.112 -11.585 1.00 49.55 79 ASP A O 1
ATOM 560 N N . ILE A 1 80 ? -26.543 31.200 -11.084 1.00 50.54 80 ILE A N 1
ATOM 561 C CA . ILE A 1 80 ? -27.251 31.864 -12.194 1.00 51.11 80 ILE A CA 1
ATOM 562 C C . ILE A 1 80 ? -27.175 33.407 -12.083 1.00 51.75 80 ILE A C 1
ATOM 563 O O . ILE A 1 80 ? -26.811 34.085 -13.057 1.00 52.09 80 ILE A O 1
ATOM 568 N N . ALA A 1 81 ? -27.481 33.944 -10.902 1.00 51.38 81 ALA A N 1
ATOM 569 C CA . ALA A 1 81 ? -27.401 35.396 -10.638 1.00 51.11 81 ALA A CA 1
ATOM 570 C C . ALA A 1 81 ? -26.003 35.958 -10.935 1.00 50.91 81 ALA A C 1
ATOM 571 O O . ALA A 1 81 ? -25.858 36.954 -11.658 1.00 51.10 81 ALA A O 1
ATOM 573 N N . ALA A 1 82 ? -24.988 35.301 -10.385 1.00 50.04 82 ALA A N 1
ATOM 574 C CA . ALA A 1 82 ? -23.582 35.647 -10.630 1.00 50.94 82 ALA A CA 1
ATOM 575 C C . ALA A 1 82 ? -23.188 35.625 -12.122 1.00 50.71 82 ALA A C 1
ATOM 576 O O . ALA A 1 82 ? -22.678 36.610 -12.654 1.00 51.38 82 ALA A O 1
ATOM 578 N N . LEU A 1 83 ? -23.440 34.512 -12.799 1.00 50.82 83 LEU A N 1
ATOM 579 C CA . LEU A 1 83 ? -22.983 34.373 -14.194 1.00 50.37 83 LEU A CA 1
ATOM 580 C C . LEU A 1 83 ? -23.704 35.351 -15.138 1.00 51.59 83 LEU A C 1
ATOM 581 O O . LEU A 1 83 ? -23.077 35.951 -16.031 1.00 51.59 83 LEU A O 1
ATOM 586 N N . ASP A 1 84 ? -25.016 35.505 -14.940 1.00 52.20 84 ASP A N 1
ATOM 587 C CA . ASP A 1 84 ? -25.804 36.556 -15.599 1.00 53.77 84 ASP A CA 1
ATOM 588 C C . ASP A 1 84 ? -25.186 37.958 -15.520 1.00 54.39 84 ASP A C 1
ATOM 589 O O . ASP A 1 84 ? -25.270 38.719 -16.486 1.00 54.86 84 ASP A O 1
ATOM 594 N N . GLN A 1 85 ? -24.591 38.306 -14.377 1.00 54.90 85 GLN A N 1
ATOM 595 C CA . GLN A 1 85 ? -23.933 39.615 -14.223 1.00 55.33 85 GLN A CA 1
ATOM 596 C C . GLN A 1 85 ? -22.633 39.731 -15.053 1.00 54.75 85 GLN A C 1
ATOM 597 O O . GLN A 1 85 ? -22.225 40.839 -15.438 1.00 54.54 85 GLN A O 1
ATOM 603 N N . LEU A 1 86 ? -22.000 38.590 -15.336 1.00 53.48 86 LEU A N 1
ATOM 604 C CA . LEU A 1 86 ? -20.795 38.563 -16.164 1.00 52.78 86 LEU A CA 1
ATOM 605 C C . LEU A 1 86 ? -21.106 38.397 -17.654 1.00 51.98 86 LEU A C 1
ATOM 606 O O . LEU A 1 86 ? -20.193 38.421 -18.503 1.00 51.52 86 LEU A O 1
ATOM 611 N N . GLY A 1 87 ? -22.395 38.229 -17.949 1.00 50.63 87 GLY A N 1
ATOM 612 C CA . GLY A 1 87 ? -22.885 37.900 -19.274 1.00 50.37 87 GLY A CA 1
ATOM 613 C C . GLY A 1 87 ? -22.506 36.507 -19.746 1.00 50.03 87 GLY A C 1
ATOM 614 O O . GLY A 1 87 ? -22.413 36.274 -20.939 1.00 50.31 87 GLY A O 1
ATOM 615 N N . ALA A 1 88 ? -22.270 35.583 -18.819 1.00 49.80 88 ALA A N 1
ATOM 616 C CA . ALA A 1 88 ? -21.851 34.223 -19.170 1.00 49.95 88 ALA A CA 1
ATOM 617 C C . ALA A 1 88 ? -23.031 33.265 -19.092 1.00 50.54 88 ALA A C 1
ATOM 618 O O . ALA A 1 88 ? -23.890 33.413 -18.220 1.00 51.15 88 ALA A O 1
ATOM 620 N N . GLY A 1 89 ? -23.083 32.295 -20.013 1.00 50.90 89 GLY A N 1
ATOM 621 C CA . GLY A 1 89 ? -24.050 31.193 -19.926 1.00 49.83 89 GLY A CA 1
ATOM 622 C C . GLY A 1 89 ? -23.685 30.291 -18.761 1.00 49.65 89 GLY A C 1
ATOM 623 O O . GLY A 1 89 ? -22.515 30.264 -18.353 1.00 48.83 89 GLY A O 1
ATOM 624 N N . HIS A 1 90 ? -24.687 29.604 -18.190 1.00 49.02 90 HIS A N 1
ATOM 625 C CA . HIS A 1 90 ? -24.474 28.591 -17.136 1.00 48.60 90 HIS A CA 1
ATOM 626 C C . HIS A 1 90 ? -24.926 27.214 -17.621 1.00 48.33 90 HIS A C 1
ATOM 627 O O . HIS A 1 90 ? -25.871 27.125 -18.380 1.00 48.56 90 HIS A O 1
ATOM 634 N N . ARG A 1 91 ? -24.261 26.150 -17.173 1.00 47.86 91 ARG A N 1
ATOM 635 C CA . ARG A 1 91 ? -24.766 24.795 -17.384 1.00 49.49 91 ARG A CA 1
ATOM 636 C C . ARG A 1 91 ? -24.480 24.018 -16.085 1.00 49.53 91 ARG A C 1
ATOM 637 O O . ARG A 1 91 ? -23.373 24.120 -15.512 1.00 50.03 91 ARG A O 1
ATOM 645 N N . HIS A 1 92 ? -25.495 23.341 -15.556 1.00 48.42 92 HIS A N 1
ATOM 646 C CA . HIS A 1 92 ? -25.363 22.658 -14.260 1.00 48.41 92 HIS A CA 1
ATOM 647 C C . HIS A 1 92 ? -25.238 21.136 -14.364 1.00 48.20 92 HIS A C 1
ATOM 648 O O . HIS A 1 92 ? -26.122 20.472 -14.904 1.00 48.22 92 HIS A O 1
ATOM 655 N N . GLY A 1 93 ? -24.109 20.602 -13.886 1.00 48.31 93 GLY A N 1
ATOM 656 C CA . GLY A 1 93 ? -23.802 19.159 -13.970 1.00 46.35 93 GLY A CA 1
ATOM 657 C C . GLY A 1 93 ? -24.509 18.344 -12.892 1.00 46.96 93 GLY A C 1
ATOM 658 O O . GLY A 1 93 ? -25.110 18.903 -11.951 1.00 46.50 93 GLY A O 1
ATOM 659 N N . ARG A 1 94 ? -24.439 17.024 -13.012 1.00 46.42 94 ARG A N 1
ATOM 660 C CA . ARG A 1 94 ? -25.272 16.125 -12.213 1.00 47.38 94 ARG A CA 1
ATOM 661 C C . ARG A 1 94 ? -24.616 15.599 -10.927 1.00 47.80 94 ARG A C 1
ATOM 662 O O . ARG A 1 94 ? -25.246 14.857 -10.172 1.00 46.96 94 ARG A O 1
ATOM 670 N N . PHE A 1 95 ? -23.346 15.946 -10.701 1.00 48.41 95 PHE A N 1
ATOM 671 C CA . PHE A 1 95 ? -22.55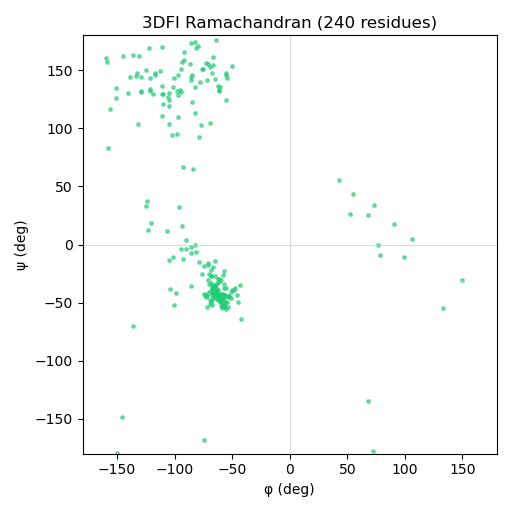9 15.294 -9.646 1.00 48.55 95 PHE A CA 1
ATOM 672 C C . PHE A 1 95 ? -22.769 15.927 -8.262 1.00 48.88 95 PHE A C 1
ATOM 673 O O . PHE A 1 95 ? -22.969 17.129 -8.147 1.00 47.68 95 PHE A O 1
ATOM 681 N N . LEU A 1 96 ? -22.721 15.092 -7.229 1.00 50.78 96 LEU A N 1
ATOM 682 C CA . LEU A 1 96 ? -23.050 15.509 -5.869 1.00 53.68 96 LEU A CA 1
ATOM 683 C C . LEU A 1 96 ? -21.817 15.886 -5.096 1.00 55.12 96 LEU A C 1
ATOM 684 O O . LEU A 1 96 ? -20.832 15.151 -5.088 1.00 54.80 96 LEU A O 1
ATOM 689 N N . ASP A 1 97 ? -21.903 17.039 -4.431 1.00 57.34 97 ASP A N 1
ATOM 690 C CA . ASP A 1 97 ? -20.802 17.598 -3.668 1.00 59.33 97 ASP A CA 1
ATOM 691 C C . ASP A 1 97 ? -20.310 16.593 -2.654 1.00 59.72 97 ASP A C 1
ATOM 692 O O . ASP A 1 97 ? -21.091 15.783 -2.116 1.00 59.01 97 ASP A O 1
ATOM 697 N N . ALA A 1 98 ? -18.996 16.637 -2.422 1.00 60.96 98 ALA A N 1
ATOM 698 C CA . ALA A 1 98 ? -18.323 15.702 -1.514 1.00 61.47 98 ALA A CA 1
ATOM 699 C C . ALA A 1 98 ? -19.131 15.518 -0.243 1.00 61.65 98 ALA A C 1
ATOM 700 O O . ALA A 1 98 ? -19.200 14.419 0.306 1.00 61.44 98 ALA A O 1
ATOM 702 N N . ILE A 1 99 ? -19.781 16.608 0.173 1.00 62.03 99 ILE A N 1
ATOM 703 C CA . ILE A 1 99 ? -20.524 16.689 1.425 1.00 62.46 99 ILE A CA 1
ATOM 704 C C . ILE A 1 99 ? -21.843 15.885 1.494 1.00 62.13 99 ILE A C 1
ATOM 705 O O . ILE A 1 99 ? -22.360 15.661 2.589 1.00 62.10 99 ILE A O 1
ATOM 710 N N . TYR A 1 100 ? -22.392 15.477 0.346 1.00 61.64 100 TYR A N 1
ATOM 711 C CA . TYR A 1 100 ? -23.613 14.637 0.317 1.00 61.13 100 TYR A CA 1
ATOM 712 C C . TYR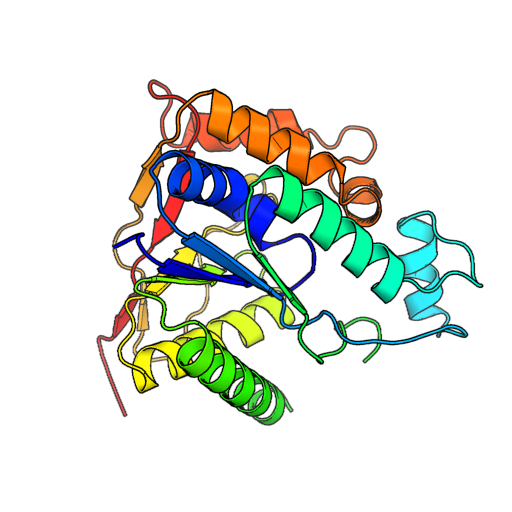 A 1 100 ? -23.225 13.199 -0.080 1.00 61.57 100 TYR A C 1
ATOM 713 O O . TYR A 1 100 ? -24.092 12.368 -0.389 1.00 60.65 100 TYR A O 1
ATOM 722 N N . ARG A 1 101 ? -21.916 12.931 -0.078 1.00 62.12 101 ARG A N 1
ATOM 723 C CA . ARG A 1 101 ? -21.374 11.602 -0.408 1.00 63.34 101 ARG A CA 1
ATOM 724 C C . ARG A 1 101 ? -20.120 11.291 0.422 1.00 63.64 101 ARG A C 1
ATOM 725 O O . ARG A 1 101 ? -19.610 10.163 0.413 1.00 64.48 101 ARG A O 1
ATOM 733 N N . ASN A 1 125 ? -13.122 3.902 -7.457 1.00 69.51 125 ASN A N 1
ATOM 734 C CA . ASN A 1 125 ? -13.569 4.983 -6.585 1.00 69.71 125 ASN A CA 1
ATOM 735 C C . ASN A 1 125 ? -13.228 6.366 -7.176 1.00 69.74 125 ASN A C 1
ATOM 736 O O . ASN A 1 125 ? -14.124 7.108 -7.609 1.00 69.49 125 ASN A O 1
ATOM 738 N N . ASN A 1 126 ? -11.935 6.700 -7.202 1.00 69.54 126 ASN A N 1
ATOM 739 C CA . ASN A 1 126 ? -11.466 7.943 -7.818 1.00 68.97 126 ASN A CA 1
ATOM 740 C C . ASN A 1 126 ? -11.555 7.834 -9.335 1.00 68.18 126 ASN A C 1
ATOM 741 O O . ASN A 1 126 ? -12.039 8.749 -10.003 1.00 68.45 126 ASN A O 1
ATOM 746 N N . HIS A 1 127 ? -11.112 6.697 -9.863 1.00 67.13 127 HIS A N 1
ATOM 747 C CA . HIS A 1 127 ? -11.129 6.440 -11.302 1.00 65.97 127 HIS A CA 1
ATOM 748 C C . HIS A 1 127 ? -12.537 6.458 -11.907 1.00 64.60 127 HIS A C 1
ATOM 749 O O . HIS A 1 127 ? -12.746 7.040 -12.970 1.00 64.53 127 HIS A O 1
ATOM 756 N N . ASP A 1 128 ? -13.494 5.826 -11.231 1.00 62.88 128 ASP A N 1
ATOM 757 C CA . ASP A 1 128 ? -14.871 5.764 -11.725 1.00 61.21 128 ASP A CA 1
ATOM 758 C C . ASP A 1 128 ? -15.480 7.163 -11.817 1.00 60.24 128 ASP A C 1
ATOM 759 O O . ASP A 1 128 ? -16.209 7.471 -12.767 1.00 60.07 128 ASP A O 1
ATOM 764 N N . LEU A 1 129 ? -15.171 8.014 -10.838 1.00 58.70 129 LEU A N 1
ATOM 765 C CA . LEU A 1 129 ? -15.700 9.368 -10.822 1.00 56.77 129 LEU A CA 1
ATOM 766 C C . LEU A 1 129 ? -15.094 10.210 -11.950 1.00 56.07 129 LEU A C 1
ATOM 767 O O . LEU A 1 129 ? -15.832 10.839 -12.716 1.00 55.89 129 LEU A O 1
ATOM 772 N N . VAL A 1 130 ? -13.764 10.212 -12.052 1.00 54.70 130 VAL A N 1
ATOM 773 C CA . VAL A 1 130 ? -13.068 10.934 -13.123 1.00 53.69 130 VAL A CA 1
ATOM 774 C C . VAL A 1 130 ? -13.594 10.555 -14.511 1.00 53.11 130 VAL A C 1
ATOM 775 O O . VAL A 1 130 ? -13.835 11.424 -15.347 1.00 52.52 130 VAL A O 1
ATOM 779 N N . ALA A 1 131 ? -13.784 9.259 -14.740 1.00 52.94 131 ALA A N 1
ATOM 780 C CA . ALA A 1 131 ? -14.228 8.758 -16.044 1.00 52.53 131 ALA A CA 1
ATOM 781 C C . ALA A 1 131 ? -15.666 9.215 -16.341 1.00 52.51 131 ALA A C 1
ATOM 782 O O . ALA A 1 131 ? -15.976 9.609 -17.474 1.00 52.14 131 ALA A O 1
ATOM 784 N N . ALA A 1 132 ? -16.518 9.194 -15.310 1.00 51.88 132 ALA A N 1
ATOM 785 C CA . ALA A 1 132 ? -17.897 9.674 -15.416 1.00 51.91 132 ALA A CA 1
ATOM 786 C C . ALA A 1 132 ? -17.945 11.171 -15.700 1.00 51.88 132 ALA A C 1
ATOM 787 O O . ALA A 1 132 ? -18.731 11.627 -16.542 1.00 52.68 132 ALA A O 1
ATOM 789 N N . ILE A 1 133 ? -17.128 11.933 -14.979 1.00 50.26 133 ILE A N 1
ATOM 790 C CA . ILE A 1 133 ? -17.042 13.358 -15.196 1.00 50.10 133 ILE A CA 1
ATOM 791 C C . ILE A 1 133 ? -16.525 13.663 -16.603 1.00 49.95 133 ILE A C 1
ATOM 792 O O . ILE A 1 133 ? -17.093 14.492 -17.305 1.00 50.18 133 ILE A O 1
ATOM 797 N N . ARG A 1 134 ? -15.450 12.985 -17.009 1.00 49.88 134 ARG A N 1
ATOM 798 C CA . ARG A 1 134 ? -14.882 13.142 -18.356 1.00 49.54 134 ARG A CA 1
ATOM 799 C C . ARG A 1 134 ? -15.929 12.984 -19.498 1.00 49.76 134 ARG A C 1
ATOM 800 O O . ARG A 1 134 ? -15.940 13.777 -20.449 1.00 49.46 134 ARG A O 1
ATOM 808 N N . GLU A 1 135 ? -16.775 11.955 -19.410 1.00 49.57 135 GLU A N 1
ATOM 809 C CA . GLU A 1 135 ? -17.831 11.700 -20.423 1.00 50.31 135 GLU A CA 1
ATOM 810 C C . GLU A 1 135 ? -18.743 12.920 -20.572 1.00 49.94 135 GLU A C 1
ATOM 811 O O . GLU A 1 135 ? -19.020 13.370 -21.675 1.00 50.22 135 GLU A O 1
ATOM 817 N N . ASP A 1 136 ? -19.215 13.431 -19.442 1.00 49.39 136 ASP A N 1
ATOM 818 C CA . ASP A 1 136 ? -20.061 14.625 -19.394 1.00 49.56 136 ASP A CA 1
ATOM 819 C C . ASP A 1 136 ? -19.373 15.892 -19.909 1.00 49.83 136 ASP A C 1
ATOM 820 O O . ASP A 1 136 ? -20.020 16.727 -20.546 1.00 49.93 136 ASP A O 1
ATOM 825 N N . ILE A 1 137 ? -18.083 16.048 -19.612 1.00 49.43 137 ILE A N 1
ATOM 826 C CA . ILE A 1 137 ? -17.304 17.160 -20.167 1.00 50.02 137 ILE A CA 1
ATOM 827 C C . ILE A 1 137 ? -17.114 17.019 -21.688 1.00 50.35 137 ILE A C 1
ATOM 828 O O . ILE A 1 137 ? -17.221 18.000 -22.412 1.00 50.53 137 ILE A O 1
ATOM 833 N N . GLU A 1 138 ? -16.846 15.807 -22.178 1.00 50.84 138 GLU A N 1
ATOM 834 C CA . GLU A 1 138 ? -16.822 15.588 -23.620 1.00 51.75 138 GLU A CA 1
ATOM 835 C C . GLU A 1 138 ? -18.167 15.967 -24.251 1.00 51.76 138 GLU A C 1
ATOM 836 O O . GLU A 1 138 ? -18.200 16.640 -25.277 1.00 53.36 138 GLU A O 1
ATOM 842 N N . SER A 1 139 ? -19.269 15.541 -23.641 1.00 51.31 139 SER A N 1
ATOM 843 C CA . SER A 1 139 ? -20.610 15.872 -24.145 1.00 51.06 139 SER A CA 1
ATOM 844 C C . SER A 1 139 ? -20.804 17.393 -24.164 1.00 50.89 139 SER A C 1
ATOM 845 O O . SER A 1 139 ? -21.325 17.938 -25.134 1.00 50.95 139 SER A O 1
ATOM 848 N N . MET A 1 140 ? -20.355 18.071 -23.110 1.00 50.04 140 MET A N 1
ATOM 849 C CA . MET A 1 140 ? -20.418 19.534 -23.053 1.00 50.86 140 MET A CA 1
ATOM 850 C C . MET A 1 140 ? -19.564 20.243 -24.141 1.00 50.70 140 MET A C 1
ATOM 851 O O . MET A 1 140 ? -20.019 21.210 -24.764 1.00 50.01 140 MET A O 1
ATOM 856 N N . ILE A 1 141 ? -18.355 19.740 -24.392 1.00 51.23 141 ILE A N 1
ATOM 857 C CA . ILE A 1 141 ? -17.501 20.262 -25.476 1.00 51.08 141 ILE A CA 1
ATOM 858 C C . ILE A 1 141 ? -18.144 20.113 -26.861 1.00 51.79 141 ILE A C 1
ATOM 859 O O . ILE A 1 141 ? -18.171 21.061 -27.642 1.00 51.67 141 ILE A O 1
ATOM 864 N N . ALA A 1 142 ? -18.665 18.926 -27.157 1.00 52.20 142 ALA A N 1
ATOM 865 C CA . ALA A 1 142 ? -19.343 18.691 -28.416 1.00 53.03 142 ALA A CA 1
ATOM 866 C C . ALA A 1 142 ? -20.482 19.698 -28.584 1.00 54.13 142 ALA A C 1
ATOM 867 O O . ALA A 1 142 ? -20.663 20.288 -29.644 1.00 54.13 142 ALA A O 1
ATOM 869 N N . GLU A 1 143 ? -21.228 19.916 -27.508 1.00 55.27 143 GLU A N 1
ATOM 870 C CA . GLU A 1 143 ? -22.384 20.793 -27.542 1.00 56.16 143 GLU A CA 1
ATOM 871 C C . GLU A 1 143 ? -22.025 22.286 -27.673 1.00 56.29 143 GLU A C 1
ATOM 872 O O . GLU A 1 143 ? -22.677 23.011 -28.428 1.00 56.35 143 GLU A O 1
ATOM 878 N N . CYS A 1 144 ? -20.998 22.734 -26.949 1.00 55.79 144 CYS A N 1
ATOM 879 C CA . CYS A 1 144 ? -20.671 24.169 -26.871 1.00 56.88 144 CYS A CA 1
ATOM 880 C C . CYS A 1 144 ? -19.635 24.621 -27.928 1.00 55.98 144 CYS A C 1
ATOM 881 O O . CYS A 1 144 ? -19.422 25.820 -28.124 1.00 56.11 144 CYS A O 1
ATOM 884 N N . ASP A 1 145 ? -18.993 23.655 -28.583 1.00 55.20 145 ASP A N 1
ATOM 885 C CA . ASP A 1 145 ? -17.943 23.890 -29.610 1.00 54.43 145 ASP A CA 1
ATOM 886 C C . ASP A 1 145 ? -16.921 25.005 -29.240 1.00 52.89 145 ASP A C 1
ATOM 887 O O . ASP A 1 145 ? -16.711 25.950 -30.002 1.00 53.14 145 ASP A O 1
ATOM 892 N N . PRO A 1 146 ? -16.261 24.877 -28.075 1.00 51.53 146 PRO A N 1
ATOM 893 C CA . PRO A 1 146 ? -15.403 25.957 -27.584 1.00 50.24 146 PRO A CA 1
ATOM 894 C C . PRO A 1 146 ? -14.104 26.071 -28.385 1.00 49.03 146 PRO A C 1
ATOM 895 O O . PRO A 1 146 ? -13.679 25.087 -28.995 1.00 48.63 146 PRO A O 1
ATOM 899 N N . THR A 1 147 ? -13.494 27.256 -28.369 1.00 47.56 147 THR A N 1
ATOM 900 C CA . THR A 1 147 ? -12.143 27.476 -28.932 1.00 46.89 147 THR A CA 1
ATOM 901 C C . THR A 1 147 ? -11.091 27.516 -27.816 1.00 47.07 147 THR A C 1
ATOM 902 O O . THR A 1 147 ? -9.902 27.516 -28.067 1.00 46.29 147 THR A O 1
ATOM 906 N N . LEU A 1 148 ? -11.564 27.572 -26.572 1.00 48.08 148 LEU A N 1
ATOM 907 C CA . LEU A 1 148 ? -10.710 27.489 -25.380 1.00 48.84 148 LEU A CA 1
ATOM 908 C C . LEU A 1 148 ? -11.492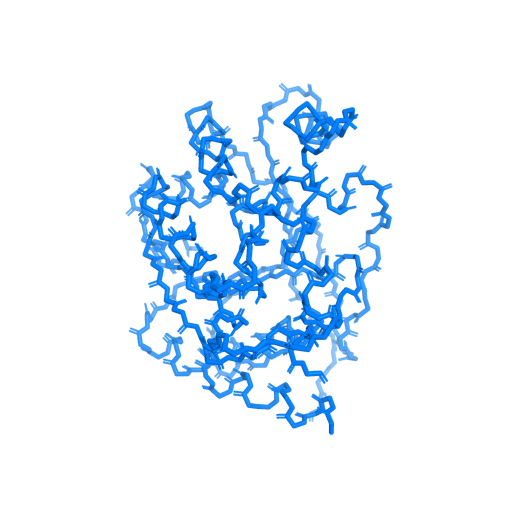 26.867 -24.227 1.00 48.73 148 LEU A C 1
ATOM 909 O O . LEU A 1 148 ? -12.659 27.211 -23.992 1.00 48.47 148 LEU A O 1
ATOM 914 N N . VAL A 1 149 ? -10.845 25.932 -23.544 1.00 48.79 149 VAL A N 1
ATOM 915 C CA . VAL A 1 149 ? -11.360 25.351 -22.301 1.00 49.84 149 VAL A CA 1
ATOM 916 C C . VAL A 1 149 ? -10.506 25.780 -21.102 1.00 49.82 149 VAL A C 1
ATOM 917 O O . VAL A 1 149 ? -9.292 25.754 -21.188 1.00 49.45 149 VAL A O 1
ATOM 921 N N . LEU A 1 150 ? -11.156 26.156 -19.995 1.00 49.81 150 LEU A N 1
ATOM 922 C CA . LEU A 1 150 ? -10.479 26.469 -18.746 1.00 50.21 150 LEU A CA 1
ATOM 923 C C . LEU A 1 150 ? -10.969 25.568 -17.626 1.00 49.96 150 LEU A C 1
ATOM 924 O O . LEU A 1 150 ? -12.157 25.261 -17.545 1.00 49.78 150 LEU A O 1
ATOM 929 N N . THR A 1 151 ? -10.060 25.184 -16.735 1.00 49.72 151 THR A N 1
ATOM 930 C CA . THR A 1 151 ? -10.470 24.617 -15.460 1.00 49.13 151 THR A CA 1
ATOM 931 C C . THR A 1 151 ? -9.420 24.950 -14.395 1.00 49.49 151 THR A C 1
ATOM 932 O O . THR A 1 151 ? -8.447 25.630 -14.678 1.00 49.24 151 THR A O 1
ATOM 936 N N . CYS A 1 152 ? -9.640 24.493 -13.169 1.00 49.72 152 CYS A N 1
ATOM 937 C CA . CYS A 1 152 ? -8.776 24.855 -12.048 1.00 49.53 152 CYS A CA 1
ATOM 938 C C . CYS A 1 152 ? -7.470 24.091 -12.079 1.00 49.51 152 CYS A C 1
ATOM 939 O O . CYS A 1 152 ? -7.424 22.961 -12.521 1.00 50.52 152 CYS A O 1
ATOM 942 N N . VAL A 1 153 ? -6.407 24.682 -11.554 1.00 49.41 153 VAL A N 1
ATOM 943 C CA . VAL A 1 153 ? -5.154 23.935 -11.389 1.00 49.04 153 VAL A CA 1
ATOM 944 C C . VAL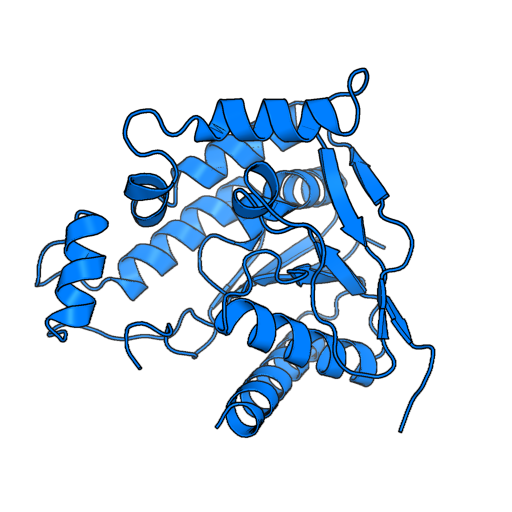 A 1 153 ? -5.198 23.014 -10.164 1.00 48.51 153 VAL A C 1
ATOM 945 O O . VAL A 1 153 ? -4.364 22.126 -10.032 1.00 48.07 153 VAL A O 1
ATOM 949 N N . ALA A 1 154 ? -6.180 23.241 -9.285 1.00 48.44 154 ALA A N 1
ATOM 950 C CA . ALA A 1 154 ? -6.399 22.465 -8.042 1.00 48.71 154 ALA A CA 1
ATOM 951 C C . ALA A 1 154 ? -5.389 22.734 -6.905 1.00 49.93 154 ALA A C 1
ATOM 952 O O . ALA A 1 154 ? -5.025 21.837 -6.135 1.00 49.73 154 ALA A O 1
ATOM 954 N N . ILE A 1 155 ? -4.947 23.988 -6.826 1.00 50.52 155 ILE A N 1
ATOM 955 C CA . ILE A 1 155 ? -4.338 24.548 -5.642 1.00 51.28 155 ILE A CA 1
ATOM 956 C C . ILE A 1 155 ? -5.389 24.463 -4.517 1.00 51.90 155 ILE A C 1
ATOM 957 O O . ILE A 1 155 ? -6.560 24.775 -4.742 1.00 51.34 155 ILE A O 1
ATOM 962 N N . GLY A 1 156 ? -4.963 24.038 -3.324 1.00 52.80 156 GLY A N 1
ATOM 963 C CA . GLY A 1 156 ? -5.878 23.821 -2.183 1.00 53.36 156 GLY A CA 1
ATOM 964 C C . GLY A 1 156 ? -6.238 22.345 -2.039 1.00 53.87 156 GLY A C 1
ATOM 965 O O . GLY A 1 156 ? -6.846 21.937 -1.043 1.00 53.69 156 GLY A O 1
ATOM 966 N N . LYS A 1 157 ? -5.864 21.568 -3.061 1.00 53.46 157 LYS A N 1
ATOM 967 C CA . LYS A 1 157 ? -5.992 20.098 -3.112 1.00 53.81 157 LYS A CA 1
ATOM 968 C C . LYS A 1 157 ? -7.382 19.501 -2.798 1.00 53.21 157 LYS A C 1
ATOM 969 O O . LYS A 1 157 ? -7.475 18.361 -2.360 1.00 53.23 157 LYS A O 1
ATOM 975 N N . HIS A 1 158 ? -8.452 20.250 -3.028 1.00 52.54 158 H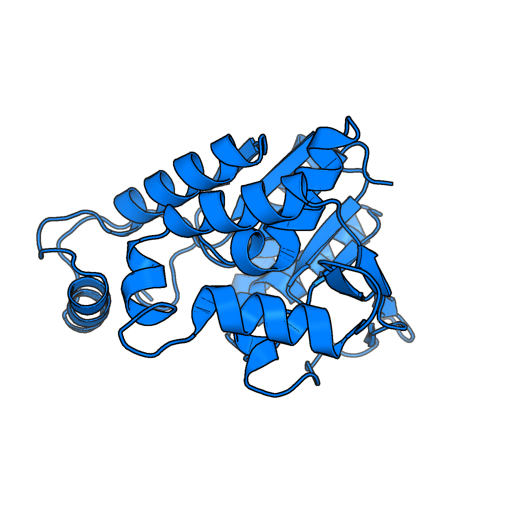IS A N 1
ATOM 976 C CA . HIS A 1 158 ? -9.787 19.691 -2.830 1.00 52.20 158 HIS A CA 1
ATOM 977 C C . HIS A 1 158 ? -9.994 18.494 -3.782 1.00 51.61 158 HIS A C 1
ATOM 978 O O . HIS A 1 158 ? -9.689 18.590 -4.966 1.00 51.22 158 HIS A O 1
ATOM 985 N N . PRO A 1 159 ? -10.505 17.358 -3.261 1.00 51.33 159 PRO A N 1
ATOM 986 C CA . PRO A 1 159 ? -10.626 16.201 -4.161 1.00 50.73 159 PRO A CA 1
ATOM 987 C C . PRO A 1 159 ? -11.561 16.458 -5.360 1.00 50.30 159 PRO A C 1
ATOM 988 O O . PRO A 1 159 ? -11.330 15.895 -6.424 1.00 50.67 159 PRO A O 1
ATOM 992 N N . ASP A 1 160 ? -12.578 17.313 -5.207 1.00 49.06 160 ASP A N 1
ATOM 993 C CA . ASP A 1 160 ? -13.454 17.675 -6.332 1.00 48.30 160 ASP A CA 1
ATOM 994 C C . ASP A 1 160 ? -12.730 18.499 -7.392 1.00 47.69 160 ASP A C 1
ATOM 995 O O . ASP A 1 160 ? -13.055 18.408 -8.585 1.00 46.73 160 ASP A O 1
ATOM 1000 N N . HIS A 1 161 ? -11.778 19.314 -6.948 1.00 46.90 161 HIS A N 1
ATOM 1001 C CA . HIS A 1 161 ? -10.973 20.134 -7.847 1.00 47.15 161 HIS A CA 1
ATOM 1002 C C . HIS A 1 161 ? -10.010 19.260 -8.613 1.00 46.97 161 HIS A C 1
ATOM 1003 O O . HIS A 1 161 ? -9.867 19.410 -9.802 1.00 46.60 161 HIS A O 1
ATOM 1010 N N . LYS A 1 162 ? -9.361 18.330 -7.914 1.00 47.94 162 LYS A N 1
ATOM 1011 C CA . LYS A 1 162 ? -8.462 17.360 -8.553 1.00 49.01 162 LYS A CA 1
ATOM 1012 C C . LYS A 1 162 ? -9.243 16.519 -9.571 1.00 48.94 162 LYS A C 1
ATOM 1013 O O . LYS A 1 162 ? -8.826 16.393 -10.727 1.00 49.46 162 LYS A O 1
ATOM 1019 N N . ALA A 1 163 ? -10.403 15.993 -9.170 1.00 48.80 163 ALA A N 1
ATOM 1020 C CA . ALA A 1 163 ? -11.198 15.165 -10.085 1.00 48.64 163 ALA A CA 1
ATOM 1021 C C . ALA A 1 163 ? -11.633 15.974 -11.318 1.00 48.75 163 ALA A C 1
ATOM 1022 O O . ALA A 1 163 ? -11.495 15.488 -12.446 1.00 48.45 163 ALA A O 1
ATOM 1024 N N . THR A 1 164 ? -12.141 17.196 -11.100 1.00 47.98 164 THR A N 1
ATOM 1025 C CA . THR A 1 164 ? -12.598 18.059 -12.206 1.00 48.00 164 THR A CA 1
ATOM 1026 C C . THR A 1 164 ? -11.455 18.365 -13.214 1.00 47.95 164 THR A C 1
ATOM 1027 O O . THR A 1 164 ? -11.608 18.211 -14.444 1.00 47.55 164 THR A O 1
ATOM 1031 N N . ARG A 1 165 ? -10.321 18.780 -12.670 1.00 46.89 165 ARG A N 1
ATOM 1032 C CA . ARG A 1 165 ? -9.123 19.064 -13.462 1.00 47.02 165 ARG A CA 1
ATOM 1033 C C . ARG A 1 165 ? -8.695 17.858 -14.306 1.00 46.61 165 ARG A C 1
ATOM 1034 O O . ARG A 1 165 ? -8.514 17.977 -15.534 1.00 46.45 165 ARG A O 1
ATOM 1042 N N . ASP A 1 166 ? -8.535 16.706 -13.646 1.00 46.54 166 ASP A N 1
ATOM 1043 C CA . ASP A 1 166 ? -8.038 15.501 -14.299 1.00 46.54 166 ASP A CA 1
ATOM 1044 C C . ASP A 1 166 ? -8.971 15.052 -15.436 1.00 47.13 166 ASP A C 1
ATOM 1045 O O . ASP A 1 166 ? -8.516 14.684 -16.537 1.00 45.43 166 ASP A O 1
ATOM 1050 N N . ALA A 1 167 ? -10.276 15.107 -15.158 1.00 46.84 167 ALA A N 1
ATOM 1051 C CA . ALA A 1 167 ? -11.289 14.760 -16.155 1.00 47.82 167 ALA A CA 1
ATOM 1052 C C . ALA A 1 167 ? -11.275 15.741 -17.334 1.00 47.55 167 ALA A C 1
ATOM 1053 O O . ALA A 1 167 ? -11.408 15.315 -18.476 1.00 46.61 167 ALA A O 1
ATOM 1055 N N . THR A 1 168 ? -11.087 17.038 -17.037 1.00 47.13 168 THR A N 1
ATOM 1056 C CA . THR A 1 168 ? -11.050 18.079 -18.061 1.00 47.84 168 THR A CA 1
ATOM 1057 C C . THR A 1 168 ? -9.816 17.922 -18.961 1.00 48.19 168 THR A C 1
ATOM 1058 O O . THR A 1 168 ? -9.912 18.050 -20.189 1.00 48.54 168 THR A O 1
ATOM 1062 N N . LEU A 1 169 ? -8.673 17.581 -18.373 1.00 48.20 169 LEU A N 1
ATOM 1063 C CA . LEU A 1 169 ? -7.453 17.342 -19.179 1.00 48.18 169 LEU A CA 1
ATOM 1064 C C . LEU A 1 169 ? -7.627 16.227 -20.211 1.00 48.79 169 LEU A C 1
ATOM 1065 O O . LEU A 1 169 ? -7.219 16.360 -21.367 1.00 48.90 169 LEU A O 1
ATOM 1070 N N . LEU A 1 170 ? -8.221 15.121 -19.783 1.00 49.05 170 LEU A N 1
ATOM 1071 C CA . LEU A 1 170 ? -8.557 14.008 -20.685 1.00 49.06 170 LEU A CA 1
ATOM 1072 C C . LEU A 1 170 ? -9.579 14.383 -21.782 1.00 48.59 170 LEU A C 1
ATOM 1073 O O . LEU A 1 170 ? -9.433 14.007 -22.955 1.00 47.84 170 LEU A O 1
ATOM 1078 N N . ALA A 1 171 ? -10.620 15.109 -21.386 1.00 48.50 171 ALA A N 1
ATOM 1079 C CA . ALA A 1 171 ? -11.704 15.455 -22.305 1.00 49.11 171 ALA A CA 1
ATOM 1080 C C . ALA A 1 171 ? -11.263 16.456 -23.382 1.00 49.75 171 ALA A C 1
ATOM 1081 O O . ALA A 1 171 ? -11.560 16.258 -24.559 1.00 48.65 171 ALA A O 1
ATOM 1083 N N . ALA A 1 172 ? -10.577 17.530 -22.975 1.00 49.53 172 ALA A N 1
ATOM 1084 C CA . ALA A 1 172 ? -10.059 18.541 -23.917 1.00 50.15 172 ALA A CA 1
ATOM 1085 C C . ALA A 1 172 ? -8.992 17.984 -24.879 1.00 50.68 172 ALA A C 1
ATOM 1086 O O . ALA A 1 172 ? -8.915 18.390 -26.040 1.00 50.33 172 ALA A O 1
ATOM 1088 N N . ARG A 1 173 ? -8.170 17.060 -24.388 1.00 52.29 173 ARG A N 1
ATOM 1089 C CA . ARG A 1 173 ? -7.155 16.395 -25.209 1.00 52.79 173 ARG A CA 1
ATOM 1090 C C . ARG A 1 173 ? -7.796 15.459 -26.225 1.00 53.41 173 ARG A C 1
ATOM 1091 O O . ARG A 1 173 ? -7.341 15.368 -27.375 1.00 53.82 173 ARG A O 1
ATOM 1099 N N . GLU A 1 174 ? -8.840 14.751 -25.801 1.00 54.54 174 GLU A N 1
ATOM 1100 C CA . GLU A 1 174 ? -9.569 13.847 -26.691 1.00 54.57 174 GLU A CA 1
ATOM 1101 C C . GLU A 1 174 ? -10.175 14.660 -27.824 1.00 55.03 174 GLU A C 1
ATOM 1102 O O . GLU A 1 174 ? -10.119 14.248 -28.986 1.00 54.16 174 GLU A O 1
ATOM 1108 N N . ARG A 1 175 ? -10.748 15.814 -27.473 1.00 54.59 175 ARG A N 1
ATOM 1109 C CA . ARG A 1 175 ? -11.432 16.666 -28.446 1.00 55.18 175 ARG A CA 1
ATOM 1110 C C . ARG A 1 175 ? -10.556 17.727 -29.129 1.00 54.52 175 ARG A C 1
ATOM 1111 O O . ARG A 1 175 ? -11.052 18.521 -29.925 1.00 54.75 175 ARG A O 1
ATOM 1119 N N . GLY A 1 176 ? -9.255 17.705 -28.835 1.00 53.86 176 GLY A N 1
ATOM 1120 C CA . GLY A 1 176 ? -8.286 18.654 -29.402 1.00 52.89 176 GLY A CA 1
ATOM 1121 C C . GLY A 1 176 ? -8.624 20.129 -29.189 1.00 52.56 176 GLY A C 1
ATOM 1122 O O . GLY A 1 176 ? -8.481 20.949 -30.111 1.00 51.82 176 GLY A O 1
ATOM 1123 N N . ILE A 1 177 ? -9.063 20.478 -27.976 1.00 51.29 177 ILE A N 1
ATOM 1124 C CA . ILE A 1 177 ? -9.326 21.864 -27.650 1.00 51.43 177 ILE A CA 1
ATOM 1125 C C . ILE A 1 177 ? -8.196 22.402 -26.763 1.00 51.76 177 ILE A C 1
ATOM 1126 O O . ILE A 1 177 ? -7.839 21.762 -25.762 1.00 51.52 177 ILE A O 1
ATOM 1131 N N . PRO A 1 178 ? -7.630 23.578 -27.121 1.00 51.47 178 PRO A N 1
ATOM 1132 C CA . PRO A 1 178 ? -6.669 24.236 -26.238 1.00 51.22 178 PRO A CA 1
ATOM 1133 C C . PRO A 1 178 ? -7.198 24.482 -24.812 1.00 51.28 178 PRO A C 1
ATOM 1134 O O . PRO A 1 178 ? -8.374 24.780 -24.622 1.00 51.41 178 PRO A O 1
ATOM 1138 N N . LEU A 1 179 ? -6.316 24.346 -23.825 1.00 51.12 179 LEU A N 1
ATOM 1139 C CA . LEU A 1 179 ? -6.697 24.341 -22.410 1.00 51.73 179 LEU A CA 1
ATOM 1140 C C . LEU A 1 179 ? -5.693 25.143 -21.568 1.00 51.77 179 LEU A C 1
ATOM 1141 O O . LEU A 1 179 ? -4.504 25.145 -21.872 1.00 51.21 179 LEU A O 1
ATOM 1146 N N . ARG A 1 180 ? -6.208 25.827 -20.540 1.00 51.14 180 ARG A N 1
ATOM 1147 C CA . ARG A 1 180 ? -5.432 26.522 -19.499 1.00 51.71 180 ARG A CA 1
ATOM 1148 C C . ARG A 1 180 ? -5.981 26.170 -18.099 1.00 50.45 180 ARG A C 1
ATOM 1149 O O . ARG A 1 180 ? -7.174 25.899 -17.908 1.00 50.31 180 ARG A O 1
ATOM 1157 N N . LEU A 1 181 ? -5.089 26.141 -17.130 1.00 49.93 181 LEU A N 1
ATOM 1158 C CA . LEU A 1 181 ? -5.454 25.837 -15.776 1.00 48.47 181 LEU A CA 1
ATOM 1159 C C . LEU A 1 181 ? -5.309 27.131 -15.007 1.00 48.37 181 LEU A C 1
ATOM 1160 O O . LEU A 1 181 ? -4.267 27.795 -15.087 1.00 48.00 181 LEU A O 1
ATOM 1165 N N . TRP A 1 182 ? -6.357 27.491 -14.261 1.00 48.16 182 TRP A N 1
ATOM 1166 C CA . TRP A 1 182 ? -6.344 28.713 -13.462 1.00 47.22 182 TRP A CA 1
ATOM 1167 C C . TRP A 1 182 ? -5.854 28.541 -12.018 1.00 47.19 182 TRP A C 1
ATOM 1168 O O . TRP A 1 182 ? -5.889 27.450 -11.464 1.00 47.13 182 TRP A O 1
ATOM 1179 N N . GLN A 1 183 ? -5.418 29.646 -11.420 1.00 46.78 183 GLN A N 1
ATOM 1180 C CA . GLN A 1 183 ? -4.984 29.682 -10.031 1.00 46.78 183 GLN A CA 1
ATOM 1181 C C . GLN A 1 183 ? -6.245 29.820 -9.174 1.00 46.99 183 GLN A C 1
ATOM 1182 O O . GLN A 1 183 ? -6.909 30.879 -9.229 1.00 47.20 183 GLN A O 1
ATOM 1188 N N . ASP A 1 184 ? -6.557 28.780 -8.389 1.00 46.05 184 ASP A N 1
ATOM 1189 C CA . ASP A 1 184 ? -7.797 28.715 -7.580 1.00 47.62 184 ASP A CA 1
ATOM 1190 C C . ASP A 1 184 ? -7.812 29.860 -6.581 1.00 47.16 184 ASP A C 1
ATOM 1191 O O . ASP A 1 184 ? -6.833 30.047 -5.892 1.00 47.25 184 ASP A O 1
ATOM 1196 N N . LEU A 1 185 ? -8.928 30.594 -6.477 1.00 47.92 185 LEU A N 1
ATOM 1197 C CA . LEU A 1 185 ? -9.003 31.714 -5.528 1.00 47.73 185 LEU A CA 1
ATOM 1198 C C . LEU A 1 185 ? -10.204 31.527 -4.597 1.00 48.08 185 LEU A C 1
ATOM 1199 O O . LEU A 1 185 ? -11.187 30.964 -5.001 1.00 47.17 185 LEU A O 1
ATOM 1204 N N . PRO A 1 186 ? -10.125 32.027 -3.353 1.00 48.21 186 PRO A N 1
ATOM 1205 C CA . PRO A 1 186 ? -9.030 32.804 -2.768 1.00 48.68 186 PRO A CA 1
ATOM 1206 C C . PRO A 1 186 ? -7.878 31.944 -2.263 1.00 49.47 186 PRO A C 1
ATOM 1207 O O . PRO A 1 186 ? -6.878 32.469 -1.771 1.00 49.24 186 PRO A O 1
ATOM 1211 N N . TYR A 1 187 ? -8.019 30.634 -2.402 1.00 49.99 187 TYR A N 1
ATOM 1212 C CA . TYR A 1 187 ? -7.063 29.666 -1.849 1.00 51.56 187 TYR A CA 1
ATOM 1213 C C . TYR A 1 187 ? -5.583 30.006 -2.095 1.00 51.52 187 TYR A C 1
ATOM 1214 O O . TYR A 1 187 ? -4.773 29.942 -1.168 1.00 51.57 187 TYR A O 1
ATOM 1223 N N . ALA A 1 188 ? -5.257 30.440 -3.312 1.00 52.33 188 ALA A N 1
ATOM 1224 C CA . ALA A 1 188 ? -3.872 30.821 -3.670 1.00 52.63 188 ALA A CA 1
ATOM 1225 C C . ALA A 1 188 ? -3.394 32.088 -2.977 1.00 52.86 188 ALA A C 1
ATOM 1226 O O . ALA A 1 188 ? -2.194 32.289 -2.837 1.00 52.45 188 ALA A O 1
ATOM 1228 N N . ALA A 1 189 ? -4.316 32.938 -2.517 1.00 53.48 189 ALA A N 1
ATOM 1229 C CA . ALA A 1 189 ? -3.890 34.137 -1.757 1.00 53.67 189 ALA A CA 1
ATOM 1230 C C . ALA A 1 189 ? -3.355 33.804 -0.374 1.00 54.29 189 ALA A C 1
ATOM 1231 O O . ALA A 1 189 ? -2.685 34.625 0.241 1.00 53.82 189 ALA A O 1
ATOM 1233 N N . TYR A 1 190 ? -3.633 32.597 0.105 1.00 55.89 190 TYR A N 1
ATOM 1234 C CA . TYR A 1 190 ? -3.218 32.190 1.446 1.00 57.85 190 TYR A CA 1
ATOM 1235 C C . TYR A 1 190 ? -2.024 31.240 1.443 1.00 59.39 190 TYR A C 1
ATOM 1236 O O . TYR A 1 190 ? -1.141 31.361 2.286 1.00 59.79 190 TYR A O 1
ATOM 1245 N N . SER A 1 191 ? -1.981 30.317 0.481 1.00 61.65 191 SER A N 1
ATOM 1246 C CA . SER A 1 191 ? -1.064 29.179 0.557 1.00 63.92 191 SER A CA 1
ATOM 1247 C C . SER A 1 191 ? -0.762 28.501 -0.766 1.00 65.41 191 SER A C 1
ATOM 1248 O O . SER A 1 191 ? -1.519 28.640 -1.743 1.00 65.78 191 SER A O 1
ATOM 1251 N N . GLN A 1 192 ? 0.352 27.759 -0.759 1.00 67.13 192 GLN A N 1
ATOM 1252 C CA . GLN A 1 192 ? 0.801 26.833 -1.836 1.00 68.87 192 GLN A CA 1
ATOM 1253 C C . GLN A 1 192 ? 1.246 27.437 -3.187 1.00 69.78 192 GLN A C 1
ATOM 1254 O O . GLN A 1 192 ? 2.035 28.401 -3.213 1.00 69.69 192 GLN A O 1
ATOM 1260 N N . ASP A 1 193 ? 0.753 26.828 -4.279 1.00 70.70 193 ASP A N 1
ATOM 1261 C CA . ASP A 1 193 ? 1.227 27.016 -5.668 1.00 71.61 193 ASP A CA 1
ATOM 1262 C C . ASP A 1 193 ? 1.413 25.660 -6.365 1.00 72.18 193 ASP A C 1
ATOM 1263 O O . ASP A 1 193 ? 0.856 25.414 -7.459 1.00 72.62 193 ASP A O 1
ATOM 1265 N N . LEU A 1 194 ? 2.205 24.789 -5.728 1.00 72.30 194 LEU A N 1
ATOM 1266 C CA . LEU A 1 194 ? 2.538 23.469 -6.287 1.00 72.07 194 LEU A CA 1
ATOM 1267 C C . LEU A 1 194 ? 1.344 22.491 -6.314 1.00 71.24 194 LEU A C 1
ATOM 1268 O O . LEU A 1 194 ? 0.939 21.938 -5.291 1.00 71.43 194 LEU A O 1
ATOM 1273 N N . ALA A 1 195 ? 0.784 22.295 -7.498 1.00 70.40 195 ALA A N 1
ATOM 1274 C CA . ALA A 1 195 ? -0.294 21.326 -7.697 1.00 69.10 195 ALA A CA 1
ATOM 1275 C C . ALA A 1 195 ? 0.286 19.978 -8.175 1.00 68.10 195 ALA A C 1
ATOM 1276 O O . ALA A 1 195 ? 1.345 19.962 -8.827 1.00 68.61 195 ALA A O 1
ATOM 1278 N N . GLU A 1 196 ? -0.380 18.855 -7.857 1.00 66.01 196 GLU A N 1
ATOM 1279 C CA . GLU A 1 196 ? 0.143 17.529 -8.274 1.00 63.30 196 GLU A CA 1
ATOM 1280 C C . GLU A 1 196 ? -0.596 16.962 -9.490 1.00 60.50 196 GLU A C 1
ATOM 1281 O O . GLU A 1 196 ? -1.642 16.300 -9.377 1.00 60.09 196 GLU A O 1
ATOM 1287 N N . LEU A 1 197 ? -0.011 17.235 -10.650 1.00 57.34 197 LEU A N 1
ATOM 1288 C CA . LEU A 1 197 ? -0.560 16.852 -11.952 1.00 54.57 197 LEU A CA 1
ATOM 1289 C C . LEU A 1 197 ? -0.488 15.354 -12.224 1.00 51.98 197 LEU A C 1
ATOM 1290 O O . LEU A 1 197 ? 0.357 14.669 -11.642 1.00 50.86 197 LEU A O 1
ATOM 1295 N N . PRO A 1 198 ? -1.389 14.836 -13.099 1.00 50.03 198 PRO A N 1
ATOM 1296 C CA . PRO A 1 198 ? -1.166 13.480 -13.609 1.00 48.48 198 PRO A CA 1
ATOM 1297 C C . PRO A 1 198 ? 0.277 13.293 -14.163 1.00 47.61 198 PRO A C 1
ATOM 1298 O O . PRO A 1 198 ? 0.927 14.253 -14.588 1.00 45.45 198 PRO A O 1
ATOM 1302 N N . ASP A 1 199 ? 0.747 12.054 -14.135 1.00 47.19 199 ASP A N 1
ATOM 1303 C CA . ASP A 1 199 ? 2.060 11.673 -14.656 1.00 47.70 199 ASP A CA 1
ATOM 1304 C C . ASP A 1 199 ? 2.229 12.099 -16.118 1.00 46.87 199 ASP A C 1
ATOM 1305 O O . ASP A 1 199 ? 1.251 12.121 -16.866 1.00 46.78 199 ASP A O 1
ATOM 1310 N N . GLY A 1 200 ? 3.455 12.441 -16.521 1.00 45.35 200 GLY A N 1
ATOM 1311 C CA . GLY A 1 200 ? 3.703 12.905 -17.890 1.00 44.18 200 GLY A CA 1
ATOM 1312 C C . GLY A 1 200 ? 3.296 14.346 -18.205 1.00 43.92 200 GLY A C 1
ATOM 1313 O O . GLY A 1 200 ? 3.494 14.822 -19.329 1.00 43.00 200 GLY A O 1
ATOM 1314 N N . LEU A 1 201 ? 2.747 15.046 -17.212 1.00 43.17 201 LEU A N 1
ATOM 1315 C CA . LEU A 1 201 ? 2.344 16.442 -17.367 1.00 43.97 201 LEU A CA 1
ATOM 1316 C C . LEU A 1 201 ? 3.125 17.381 -16.434 1.00 44.84 201 LEU A C 1
ATOM 1317 O O . LEU A 1 201 ? 3.479 17.002 -15.302 1.00 44.51 201 LEU A O 1
ATOM 1322 N N . ARG A 1 202 ? 3.393 18.596 -16.912 1.00 46.32 202 ARG A N 1
ATOM 1323 C CA . ARG A 1 202 ? 3.864 19.703 -16.035 1.00 47.73 202 ARG A CA 1
ATOM 1324 C C . ARG A 1 202 ? 3.279 21.032 -16.533 1.00 48.39 202 ARG A C 1
ATOM 1325 O O . ARG A 1 202 ? 2.795 21.120 -17.669 1.00 48.05 202 ARG A O 1
ATOM 1333 N N . LEU A 1 203 ? 3.296 22.050 -15.679 1.00 48.63 203 LEU A N 1
ATOM 1334 C CA . LEU A 1 203 ? 2.764 23.366 -16.032 1.00 49.37 203 LEU A CA 1
ATOM 1335 C C . LEU A 1 203 ? 3.757 24.117 -16.897 1.00 49.40 203 LEU A C 1
ATOM 1336 O O . LEU A 1 203 ? 4.963 24.082 -16.642 1.00 48.51 203 LEU A O 1
ATOM 1341 N N . GLY A 1 204 ? 3.249 24.819 -17.907 1.00 50.29 204 GLY A N 1
ATOM 1342 C CA . GLY A 1 204 ? 4.098 25.746 -18.679 1.00 51.51 204 GLY A CA 1
ATOM 1343 C C . GLY A 1 204 ? 4.352 26.973 -17.830 1.00 52.36 204 GLY A C 1
ATOM 1344 O O . GLY A 1 204 ? 4.045 26.966 -16.633 1.00 52.70 204 GLY A O 1
ATOM 1345 N N . SER A 1 205 ? 4.894 28.036 -18.417 1.00 53.17 205 SER A N 1
ATOM 1346 C CA . SER A 1 205 ? 5.116 29.253 -17.634 1.00 54.44 205 SER A CA 1
ATOM 1347 C C . SER A 1 205 ? 3.780 29.974 -17.316 1.00 54.75 205 SER A C 1
ATOM 1348 O O . SER A 1 205 ? 2.851 29.971 -18.138 1.00 54.01 205 SER A O 1
ATOM 1351 N N . PRO A 1 206 ? 3.658 30.541 -16.103 1.00 54.95 206 PRO A N 1
ATOM 1352 C CA . PRO A 1 206 ? 2.403 31.203 -15.732 1.00 55.61 206 PRO A CA 1
ATOM 1353 C C . PRO A 1 206 ? 2.164 32.462 -16.561 1.00 56.11 206 PRO A C 1
ATOM 1354 O O . PRO A 1 206 ? 3.122 33.128 -16.943 1.00 55.82 206 PRO A O 1
ATOM 1358 N N . GLU A 1 207 ? 0.900 32.781 -16.848 1.00 56.53 207 GLU A N 1
ATOM 1359 C CA . GLU A 1 207 ? 0.599 34.026 -17.558 1.00 56.52 207 GLU A CA 1
ATOM 1360 C C . GLU A 1 207 ? -0.463 34.836 -16.855 1.00 55.29 207 GLU A C 1
ATOM 1361 O O . GLU A 1 207 ? -1.506 34.315 -16.476 1.00 54.21 207 GLU A O 1
ATOM 1367 N N . LEU A 1 208 ? -0.180 36.118 -16.695 1.00 54.55 208 LEU A N 1
ATOM 1368 C CA . LEU A 1 208 ? -1.119 37.058 -16.116 1.00 54.53 208 LEU A CA 1
ATOM 1369 C C . LEU A 1 208 ? -2.071 37.591 -17.181 1.00 53.85 208 LEU A C 1
ATOM 1370 O O . LEU A 1 208 ? -1.641 38.159 -18.182 1.00 53.81 208 LEU A O 1
ATOM 1375 N N . SER A 1 209 ? -3.363 37.401 -16.957 1.00 53.13 209 SER A N 1
ATOM 1376 C CA . SER A 1 209 ? -4.384 37.980 -17.814 1.00 53.07 209 SER A CA 1
ATOM 1377 C C . SER A 1 209 ? -4.881 39.277 -17.172 1.00 52.64 209 SER A C 1
ATOM 1378 O O . SER A 1 209 ? -5.518 39.271 -16.110 1.00 52.65 209 SER A O 1
ATOM 1381 N N . PHE A 1 210 ? -4.534 40.394 -17.803 1.00 52.06 210 PHE A N 1
ATOM 1382 C CA . PHE A 1 210 ? -4.911 41.718 -17.330 1.00 51.68 210 PHE A CA 1
ATOM 1383 C C . PHE A 1 210 ? -6.283 42.104 -17.831 1.00 51.53 210 PHE A C 1
ATOM 1384 O O . PHE A 1 210 ? -6.663 41.755 -18.957 1.00 51.81 210 PHE A O 1
ATOM 1392 N N . VAL A 1 211 ? -7.024 42.812 -16.983 1.00 50.94 211 VAL A N 1
ATOM 1393 C CA . VAL A 1 211 ? -8.384 43.234 -17.298 1.00 50.60 211 VAL A CA 1
ATOM 1394 C C . VAL A 1 211 ? -8.542 44.729 -16.999 1.00 50.69 211 VAL A C 1
ATOM 1395 O O . VAL A 1 211 ? -7.728 45.317 -16.279 1.00 50.52 211 VAL A O 1
ATOM 1399 N N . ASP A 1 212 ? -9.577 45.342 -17.566 1.00 50.76 212 ASP A N 1
ATOM 1400 C CA . ASP A 1 212 ? -9.846 46.754 -17.328 1.00 50.95 212 ASP A CA 1
ATOM 1401 C C . ASP A 1 212 ? -10.685 46.929 -16.048 1.00 51.14 212 ASP A C 1
ATOM 1402 O O . ASP A 1 212 ? -11.114 45.933 -15.445 1.00 50.90 212 ASP A O 1
ATOM 1407 N N . GLU A 1 213 ? -10.909 48.167 -15.613 1.00 51.30 213 GLU A N 1
ATOM 1408 C CA . GLU A 1 213 ? -11.601 48.362 -14.336 1.00 51.96 213 GLU A CA 1
ATOM 1409 C C . GLU A 1 213 ? -13.030 47.829 -14.303 1.00 51.55 213 GLU A C 1
ATOM 1410 O O . GLU A 1 213 ? -13.474 47.340 -13.273 1.00 52.43 213 GLU A O 1
ATOM 1416 N N . GLU A 1 214 ? -13.746 47.880 -15.419 1.00 51.23 214 GLU A N 1
ATOM 1417 C CA . GLU A 1 214 ? -15.112 47.377 -15.407 1.00 51.28 214 GLU A CA 1
ATOM 1418 C C . GLU A 1 214 ? -15.178 45.848 -15.273 1.00 50.88 214 GLU A C 1
ATOM 1419 O O . GLU A 1 214 ? -16.095 45.332 -14.621 1.00 50.56 214 GLU A O 1
ATOM 1425 N N . ALA A 1 215 ? -14.207 45.132 -15.853 1.00 50.00 215 ALA A N 1
ATOM 1426 C CA . ALA A 1 215 ? -14.172 43.676 -15.727 1.00 49.87 215 ALA A CA 1
ATOM 1427 C C . ALA A 1 215 ? -13.963 43.264 -14.265 1.00 49.99 215 ALA A C 1
ATOM 1428 O O . ALA A 1 215 ? -14.606 42.329 -13.787 1.00 49.43 215 ALA A O 1
ATOM 1430 N N . ARG A 1 216 ? -13.089 43.990 -13.555 1.00 50.18 216 ARG A N 1
ATOM 1431 C CA . ARG A 1 216 ? -12.847 43.737 -12.126 1.00 50.11 216 ARG A CA 1
ATOM 1432 C C . ARG A 1 216 ? -14.079 44.085 -11.286 1.00 49.88 216 ARG A C 1
ATOM 1433 O O . ARG A 1 216 ? -14.447 43.343 -10.375 1.00 49.82 216 ARG A O 1
ATOM 1441 N N . THR A 1 217 ? -14.699 45.221 -11.595 1.00 49.81 217 THR A N 1
ATOM 1442 C CA . THR A 1 217 ? -15.948 45.640 -10.948 1.00 49.79 217 THR A CA 1
ATOM 1443 C C . THR A 1 217 ? -17.040 44.582 -11.166 1.00 49.86 217 THR A C 1
ATOM 1444 O O . THR A 1 217 ? -17.731 44.177 -10.215 1.00 50.37 217 THR A O 1
ATOM 1448 N N . ARG A 1 218 ? -17.170 44.099 -12.398 1.00 48.84 218 ARG A N 1
ATOM 1449 C CA . ARG A 1 218 ? -18.149 43.049 -12.680 1.00 48.62 218 ARG A CA 1
ATOM 1450 C C . ARG A 1 218 ? -17.852 41.733 -11.952 1.00 48.33 218 ARG A C 1
ATOM 1451 O O . ARG A 1 218 ? -18.779 41.071 -11.477 1.00 47.52 218 ARG A O 1
ATOM 1459 N N . LYS A 1 219 ? -16.572 41.361 -11.854 1.00 47.93 219 LYS A N 1
ATOM 1460 C CA . LYS A 1 219 ? -16.189 40.167 -11.075 1.00 47.63 219 LYS A CA 1
ATOM 1461 C C . LYS A 1 219 ? -16.661 40.280 -9.601 1.00 47.71 219 LYS A C 1
ATOM 1462 O O . LYS A 1 219 ? -17.281 39.357 -9.076 1.00 48.32 219 LYS A O 1
ATOM 1468 N N . PHE A 1 220 ? -16.322 41.389 -8.943 1.00 47.42 220 PHE A N 1
ATOM 1469 C CA . PHE A 1 220 ? -16.563 41.545 -7.511 1.00 47.82 220 PHE A CA 1
ATOM 1470 C C . PHE A 1 220 ? -18.079 41.577 -7.234 1.00 48.02 220 PHE A C 1
ATOM 1471 O O . PHE A 1 220 ? -18.565 40.980 -6.268 1.00 48.21 220 PHE A O 1
ATOM 1479 N N . GLN A 1 221 ? -18.826 42.221 -8.123 1.00 48.30 221 GLN A N 1
ATOM 1480 C CA . GLN A 1 221 ? -20.283 42.258 -8.017 1.00 48.72 221 GLN A CA 1
ATOM 1481 C C . GLN A 1 221 ? -20.903 40.873 -8.183 1.00 49.08 221 GLN A C 1
ATOM 1482 O O . GLN A 1 221 ? -21.775 40.482 -7.416 1.00 48.85 221 GLN A O 1
ATOM 1488 N N . ALA A 1 222 ? -20.428 40.125 -9.172 1.00 49.38 222 ALA A N 1
ATOM 1489 C CA . ALA A 1 222 ? -20.833 38.744 -9.368 1.00 49.86 222 ALA A CA 1
ATOM 1490 C C . ALA A 1 222 ? -20.555 37.860 -8.141 1.00 50.58 222 ALA A C 1
ATOM 1491 O O . ALA A 1 222 ? -21.407 37.042 -7.774 1.00 50.69 222 ALA A O 1
ATOM 1493 N N . MET A 1 223 ? -19.377 38.021 -7.520 1.00 50.42 223 MET A N 1
ATOM 1494 C CA . MET A 1 223 ? -19.008 37.254 -6.315 1.00 50.70 223 MET A CA 1
ATOM 1495 C C . MET A 1 223 ? -19.988 37.404 -5.137 1.00 49.59 223 MET A C 1
ATOM 1496 O O . MET A 1 223 ? -20.194 36.457 -4.374 1.00 48.34 223 MET A O 1
ATOM 1501 N N . LYS A 1 224 ? -20.570 38.598 -4.996 1.00 49.49 224 LYS A N 1
ATOM 1502 C CA . LYS A 1 224 ? -21.557 38.891 -3.945 1.00 49.43 224 LYS A CA 1
ATOM 1503 C C . LYS A 1 224 ? -22.766 37.960 -4.009 1.00 49.51 224 LYS A C 1
ATOM 1504 O O . LYS A 1 224 ? -23.400 37.698 -2.985 1.00 49.04 224 LYS A O 1
ATOM 1510 N N . HIS A 1 225 ? -23.065 37.430 -5.199 1.00 49.60 225 HIS A N 1
ATOM 1511 C CA . HIS A 1 225 ? -24.218 36.549 -5.345 1.00 50.06 225 HIS A CA 1
ATOM 1512 C C . HIS A 1 225 ? -24.086 35.197 -4.650 1.00 49.98 225 HIS A C 1
ATOM 1513 O O . HIS A 1 225 ? -25.087 34.634 -4.219 1.00 49.71 225 HIS A O 1
ATOM 1520 N N . TYR A 1 226 ? -22.857 34.713 -4.484 1.00 49.75 226 TYR A N 1
ATOM 1521 C CA . TYR A 1 226 ? -22.632 33.442 -3.782 1.00 49.36 226 TYR A CA 1
ATOM 1522 C C . TYR A 1 226 ? -22.583 33.658 -2.267 1.00 48.89 226 TYR A C 1
ATOM 1523 O O . TYR A 1 226 ? -21.564 33.386 -1.626 1.00 48.35 226 TYR A O 1
ATOM 1532 N N . ALA A 1 227 ? -23.710 34.074 -1.704 1.00 48.24 227 ALA A N 1
ATOM 1533 C CA . ALA A 1 227 ? -23.763 34.602 -0.339 1.00 48.26 227 ALA A CA 1
ATOM 1534 C C . ALA A 1 227 ? -23.554 33.478 0.653 1.00 48.53 227 ALA A C 1
ATOM 1535 O O . ALA A 1 227 ? -23.095 33.680 1.777 1.00 48.22 227 ALA A O 1
ATOM 1537 N N . THR A 1 228 ? -23.999 32.301 0.243 1.00 48.18 228 THR A N 1
ATOM 1538 C CA . THR A 1 228 ? -23.847 31.078 1.007 1.00 49.43 228 THR A CA 1
ATOM 1539 C C . THR A 1 228 ? -22.343 30.805 1.297 1.00 49.40 228 THR A C 1
ATOM 1540 O O . THR A 1 228 ? -21.954 30.644 2.449 1.00 48.82 228 THR A O 1
ATOM 1544 N N . GLN A 1 229 ? -21.523 30.818 0.241 1.00 49.27 229 GLN A N 1
ATOM 1545 C CA . GLN A 1 229 ? -20.086 30.580 0.300 1.00 50.30 229 GLN A CA 1
ATOM 1546 C C . GLN A 1 229 ? -19.342 31.767 0.898 1.00 50.28 229 GLN A C 1
ATOM 1547 O O . GLN A 1 229 ? -18.445 31.592 1.739 1.00 50.88 229 GLN A O 1
ATOM 1553 N N . LEU A 1 230 ? -19.713 32.979 0.489 1.00 50.53 230 LEU A N 1
ATOM 1554 C CA . LEU A 1 230 ? -19.110 34.173 1.101 1.00 50.98 230 LEU A CA 1
ATOM 1555 C C . LEU A 1 230 ? -19.429 34.359 2.568 1.00 50.65 230 LEU A C 1
ATOM 1556 O O . LEU A 1 230 ? -18.753 35.142 3.258 1.00 49.81 230 LEU A O 1
ATOM 1561 N N . SER A 1 231 ? -20.418 33.628 3.085 1.00 50.66 231 SER A N 1
ATOM 1562 C CA . SER A 1 231 ? -20.636 33.714 4.532 1.00 51.69 231 SER A CA 1
ATOM 1563 C C . SER A 1 231 ? -19.445 33.101 5.318 1.00 51.49 231 SER A C 1
ATOM 1564 O O . SER A 1 231 ? -19.249 33.410 6.498 1.00 50.36 231 SER A O 1
ATOM 1567 N N . VAL A 1 232 ? -18.655 32.259 4.632 1.00 51.62 232 VAL A N 1
ATOM 1568 C CA . VAL A 1 232 ? -17.377 31.737 5.156 1.00 51.85 232 VAL A CA 1
ATOM 1569 C C . VAL A 1 232 ? -16.176 32.495 4.563 1.00 51.31 232 VAL A C 1
ATOM 1570 O O . VAL A 1 232 ? -15.318 32.963 5.291 1.00 51.72 232 VAL A O 1
ATOM 1574 N N . LEU A 1 233 ? -16.124 32.601 3.238 1.00 51.16 233 LEU A N 1
ATOM 1575 C CA . LEU A 1 233 ? -14.978 33.193 2.540 1.00 50.63 233 LEU A CA 1
ATOM 1576 C C . LEU A 1 233 ? -14.835 34.700 2.786 1.00 50.69 233 LEU A C 1
ATOM 1577 O O . LEU A 1 233 ? -13.725 35.240 2.722 1.00 50.68 233 LEU A O 1
ATOM 1582 N N . ASP A 1 234 ? -15.954 35.367 3.068 1.00 50.12 234 ASP A N 1
ATOM 1583 C CA . ASP A 1 234 ? -15.958 36.796 3.427 1.00 49.70 234 ASP A CA 1
ATOM 1584 C C . ASP A 1 234 ? -16.652 36.993 4.780 1.00 49.85 234 ASP A C 1
ATOM 1585 O O . ASP A 1 234 ? -17.383 37.972 5.012 1.00 48.48 234 ASP A O 1
ATOM 1590 N N . GLY A 1 235 ? -16.405 36.018 5.656 1.00 50.19 235 GLY A N 1
ATOM 1591 C CA . GLY A 1 235 ? -16.843 36.038 7.035 1.00 51.53 235 GLY A CA 1
ATOM 1592 C C . GLY A 1 235 ? -16.153 37.198 7.775 1.00 51.43 235 GLY A C 1
ATOM 1593 O O . GLY A 1 235 ? -15.323 37.899 7.180 1.00 51.18 235 GLY A O 1
ATOM 1594 N N . PRO A 1 236 ? -16.506 37.417 9.058 1.00 51.71 236 PRO A N 1
ATOM 1595 C CA . PRO A 1 236 ? -15.878 38.527 9.783 1.00 52.03 236 PRO A CA 1
ATOM 1596 C C . PRO A 1 236 ? -14.344 38.453 9.792 1.00 52.61 236 PRO A C 1
ATOM 1597 O O . PRO A 1 236 ? -13.780 37.324 10.256 1.00 52.04 236 PRO A O 1
ATOM 1601 N N . ASN A 1 237 ? -13.700 39.617 9.284 1.00 54.11 237 ASN A N 1
ATOM 1602 C CA . ASN A 1 237 ? -12.239 39.773 9.227 1.00 55.35 237 ASN A CA 1
ATOM 1603 C C . ASN A 1 237 ? -11.537 39.042 8.076 1.00 55.96 237 ASN A C 1
ATOM 1604 O O . ASN A 1 237 ? -10.344 39.273 7.955 1.00 56.72 237 ASN A O 1
ATOM 1609 N N . LYS A 1 238 ? -12.264 38.152 7.311 1.00 56.13 238 LYS A N 1
ATOM 1610 C CA . LYS A 1 238 ? -11.741 37.636 6.038 1.00 56.47 238 LYS A CA 1
ATOM 1611 C C . LYS A 1 238 ? -11.570 38.876 5.120 1.00 56.45 238 LYS A C 1
ATOM 1612 O O . LYS A 1 238 ? -12.427 39.766 5.109 1.00 56.71 238 LYS A O 1
ATOM 1614 N N . ASN A 1 239 ? -10.439 38.999 4.360 1.00 55.83 239 ASN A N 1
ATOM 1615 C CA . ASN A 1 239 ? -10.263 40.292 3.701 1.00 55.88 239 ASN A CA 1
ATOM 1616 C C . ASN A 1 239 ? -10.756 40.247 2.279 1.00 54.75 239 ASN A C 1
ATOM 1617 O O . ASN A 1 239 ? -10.248 40.990 1.453 1.00 54.49 239 ASN A O 1
ATOM 1619 N N . LEU A 1 240 ? -11.793 39.435 2.011 1.00 54.29 240 LEU A N 1
ATOM 1620 C CA . LEU A 1 240 ? -11.902 38.809 0.695 1.00 53.47 240 LEU A CA 1
ATOM 1621 C C . LEU A 1 240 ? -11.572 39.728 -0.476 1.00 53.36 240 LEU A C 1
ATOM 1622 O O . LEU A 1 240 ? -10.578 39.496 -1.153 1.00 53.04 240 LEU A O 1
ATOM 1627 N N . PHE A 1 241 ? -12.364 40.783 -0.681 1.00 53.22 241 PHE A N 1
ATOM 1628 C CA . PHE A 1 241 ? -12.141 41.679 -1.830 1.00 53.28 241 PHE A CA 1
ATOM 1629 C C . PHE A 1 241 ? -10.792 42.391 -1.767 1.00 53.07 241 PHE A C 1
ATOM 1630 O O . PHE A 1 241 ? -10.080 42.454 -2.763 1.00 51.69 241 PHE A O 1
ATOM 1638 N N . ALA A 1 242 ? -10.466 42.945 -0.595 1.00 52.67 242 ALA A N 1
ATOM 1639 C CA . ALA A 1 242 ? -9.125 43.483 -0.334 1.00 52.48 242 ALA A CA 1
ATOM 1640 C C . ALA A 1 242 ? -8.022 42.424 -0.599 1.00 52.59 242 ALA A C 1
ATOM 1641 O O . ALA A 1 242 ? -7.047 42.687 -1.318 1.00 52.16 242 ALA A O 1
ATOM 1643 N N . LYS A 1 243 ? -8.201 41.223 -0.046 1.00 52.18 243 LYS A N 1
ATOM 1644 C CA . LYS A 1 243 ? -7.240 40.140 -0.193 1.00 52.40 243 LYS A CA 1
ATOM 1645 C C . LYS A 1 243 ? -7.004 39.821 -1.682 1.00 52.31 243 LYS A C 1
ATOM 1646 O O . LYS A 1 243 ? -5.850 39.653 -2.123 1.00 52.41 243 LYS A O 1
ATOM 1652 N N . LEU A 1 244 ? -8.089 39.771 -2.452 1.00 51.15 244 LEU A N 1
ATOM 1653 C CA . LEU A 1 244 ? -8.009 39.513 -3.884 1.00 51.14 244 LEU A CA 1
ATOM 1654 C C . LEU A 1 244 ? -7.287 40.628 -4.646 1.00 51.01 244 LEU A C 1
ATOM 1655 O O . LEU A 1 244 ? -6.534 40.343 -5.567 1.00 49.69 244 LEU A O 1
ATOM 1660 N N . ASP A 1 245 ? -7.556 41.886 -4.277 1.00 50.73 245 ASP A N 1
ATOM 1661 C CA . ASP A 1 245 ? -6.881 43.047 -4.864 1.00 51.76 245 ASP A CA 1
ATOM 1662 C C . ASP A 1 245 ? -5.397 43.053 -4.555 1.00 51.82 245 ASP A C 1
ATOM 1663 O O . ASP A 1 245 ? -4.571 43.415 -5.409 1.00 51.56 245 ASP A O 1
ATOM 1668 N N . GLU A 1 246 ? -5.076 42.692 -3.312 1.00 52.38 246 GLU A N 1
ATOM 1669 C CA . GLU A 1 246 ? -3.695 42.604 -2.841 1.00 53.56 246 GLU A CA 1
ATOM 1670 C C . GLU A 1 246 ? -2.960 41.474 -3.557 1.00 53.29 246 GLU A C 1
ATOM 1671 O O . GLU A 1 246 ? -1.817 41.662 -3.980 1.00 53.67 246 GLU A O 1
ATOM 1677 N N . HIS A 1 247 ? -3.612 40.312 -3.675 1.00 52.94 247 HIS A N 1
ATOM 1678 C CA . HIS A 1 247 ? -3.033 39.160 -4.386 1.00 53.00 247 HIS A CA 1
ATOM 1679 C C . HIS A 1 247 ? -2.640 39.541 -5.819 1.00 53.18 247 HIS A C 1
ATOM 1680 O O . HIS A 1 247 ? -1.432 39.347 -6.186 1.00 52.93 247 HIS A O 1
ATOM 1687 N N . ALA A 1 248 ? -3.680 40.097 -6.604 1.00 54.10 248 ALA A N 1
ATOM 1688 C CA . ALA A 1 248 ? -3.466 40.595 -7.963 1.00 54.77 248 ALA A CA 1
ATOM 1689 C C . ALA A 1 248 ? -2.319 41.599 -8.010 1.00 55.69 248 ALA A C 1
ATOM 1690 O O . ALA A 1 248 ? -1.450 41.541 -8.898 1.00 55.43 248 ALA A O 1
ATOM 1692 N N . ARG A 1 249 ? -2.328 42.512 -7.040 1.00 56.18 249 ARG A N 1
ATOM 1693 C CA . ARG A 1 249 ? -1.309 43.547 -6.909 1.00 57.28 249 ARG A CA 1
ATOM 1694 C C . ARG A 1 249 ? 0.095 42.957 -6.741 1.00 57.36 249 ARG A C 1
ATOM 1695 O O . ARG A 1 249 ? 1.032 43.423 -7.403 1.00 57.44 249 ARG A O 1
ATOM 1703 N N . ASN A 1 250 ? 0.237 41.940 -5.843 1.00 57.74 250 ASN A N 1
ATOM 1704 C CA . ASN A 1 250 ? 1.530 41.287 -5.604 1.00 58.47 250 ASN A CA 1
ATOM 1705 C C . ASN A 1 250 ? 2.139 40.749 -6.891 1.00 59.06 250 ASN A C 1
ATOM 1706 O O . ASN A 1 250 ? 3.349 40.829 -7.069 1.00 59.20 250 ASN A O 1
ATOM 1711 N N . ALA A 1 251 ? 1.293 40.220 -7.784 1.00 59.76 251 ALA A N 1
ATOM 1712 C CA . ALA A 1 251 ? 1.745 39.601 -9.037 1.00 60.78 251 ALA A CA 1
ATOM 1713 C C . ALA A 1 251 ? 2.157 40.616 -10.104 1.00 61.44 251 ALA A C 1
ATOM 1714 O O . ALA A 1 251 ? 2.945 40.288 -10.987 1.00 61.99 251 ALA A O 1
ATOM 1716 N N . ALA A 1 252 ? 1.615 41.832 -10.028 1.00 61.95 252 ALA A N 1
ATOM 1717 C CA . ALA A 1 252 ? 1.952 42.893 -10.981 1.00 62.49 252 ALA A CA 1
ATOM 1718 C C . ALA A 1 252 ? 1.656 44.252 -10.370 1.00 62.92 252 ALA A C 1
ATOM 1719 O O . ALA A 1 252 ? 0.590 44.819 -10.620 1.00 63.59 252 ALA A O 1
ATOM 1721 N N . PRO A 1 253 ? 2.602 44.777 -9.562 1.00 62.95 253 PRO A N 1
ATOM 1722 C CA . PRO A 1 253 ? 2.427 45.964 -8.708 1.00 63.09 253 PRO A CA 1
ATOM 1723 C C . PRO A 1 253 ? 2.004 47.251 -9.425 1.00 63.34 253 PRO A C 1
ATOM 1724 O O . PRO A 1 253 ? 1.426 48.148 -8.791 1.00 62.95 253 PRO A O 1
ATOM 1728 N N . ASP A 1 254 ? 2.286 47.332 -10.727 1.00 63.49 254 ASP A N 1
ATOM 1729 C CA . ASP A 1 254 ? 2.091 48.566 -11.493 1.00 63.38 254 ASP A CA 1
ATOM 1730 C C . ASP A 1 254 ? 0.866 48.560 -12.424 1.00 63.01 254 ASP A C 1
ATOM 1731 O O . ASP A 1 254 ? 0.460 49.622 -12.906 1.00 63.42 254 ASP A O 1
ATOM 1736 N N . GLY A 1 255 ? 0.274 47.389 -12.665 1.00 62.12 255 GLY A N 1
ATOM 1737 C CA . GLY A 1 255 ? -0.608 47.225 -13.827 1.00 60.86 255 GLY A CA 1
ATOM 1738 C C . GLY A 1 255 ? -2.039 46.736 -13.698 1.00 59.77 255 GLY A C 1
ATOM 1739 O O . GLY A 1 255 ? -2.538 46.064 -14.605 1.00 60.32 255 GLY A O 1
ATOM 1740 N N . GLY A 1 256 ? -2.714 47.070 -12.601 1.00 58.46 256 GLY A N 1
ATOM 1741 C CA . GLY A 1 256 ? -4.140 46.766 -12.472 1.00 56.37 256 GLY A CA 1
ATOM 1742 C C . GLY A 1 256 ? -4.506 45.301 -12.260 1.00 55.11 256 GLY A C 1
ATOM 1743 O O . GLY A 1 256 ? -3.633 44.437 -12.166 1.00 54.70 256 GLY A O 1
ATOM 1744 N N . TYR A 1 257 ? -5.813 45.034 -12.185 1.00 53.55 257 TYR A N 1
ATOM 1745 C CA . TYR A 1 257 ? -6.321 43.705 -11.843 1.00 52.22 257 TYR A CA 1
ATOM 1746 C C . TYR A 1 257 ? -5.984 42.637 -12.878 1.00 51.70 257 TYR A C 1
ATOM 1747 O O . TYR A 1 257 ? -5.995 42.880 -14.095 1.00 51.31 257 TYR A O 1
ATOM 1756 N N . ASN A 1 258 ? -5.685 41.452 -12.354 1.00 50.93 258 ASN A N 1
ATOM 1757 C CA . ASN A 1 258 ? -5.199 40.339 -13.130 1.00 50.48 258 ASN A CA 1
ATOM 1758 C C . ASN A 1 258 ? -5.427 39.001 -12.423 1.00 50.37 258 ASN A C 1
ATOM 1759 O O . ASN A 1 258 ? -5.576 38.927 -11.189 1.00 50.60 258 ASN A O 1
ATOM 1764 N N . GLU A 1 259 ? -5.459 37.954 -13.235 1.00 50.15 259 GLU A N 1
ATOM 1765 C CA . GLU A 1 259 ? -5.656 36.579 -12.814 1.00 49.95 259 GLU A CA 1
ATOM 1766 C C . GLU A 1 259 ? -4.598 35.696 -13.544 1.00 50.21 259 GLU A C 1
ATOM 1767 O O . GLU A 1 259 ? -4.223 35.968 -14.698 1.00 50.62 259 GLU A O 1
ATOM 1773 N N . THR A 1 260 ? -4.109 34.663 -12.859 1.00 49.61 260 THR A N 1
ATOM 1774 C CA . THR A 1 260 ? -3.038 33.792 -13.372 1.00 48.47 260 THR A CA 1
ATOM 1775 C C . THR A 1 260 ? -3.591 32.479 -13.907 1.00 48.17 260 THR A C 1
ATOM 1776 O O . THR A 1 260 ? -4.445 31.836 -13.271 1.00 47.46 260 THR A O 1
ATOM 1780 N N . THR A 1 261 ? -3.094 32.074 -15.070 1.00 47.95 261 THR A N 1
ATOM 1781 C CA . THR A 1 261 ? -3.376 30.736 -15.607 1.00 47.86 261 THR A CA 1
ATOM 1782 C C . THR A 1 261 ? -2.092 30.138 -16.146 1.00 47.90 261 THR A C 1
ATOM 1783 O O . THR A 1 261 ? -1.136 30.878 -16.378 1.00 46.96 261 THR A O 1
ATOM 1787 N N . TRP A 1 262 ? -2.080 28.808 -16.360 1.00 47.89 262 TRP A N 1
ATOM 1788 C CA 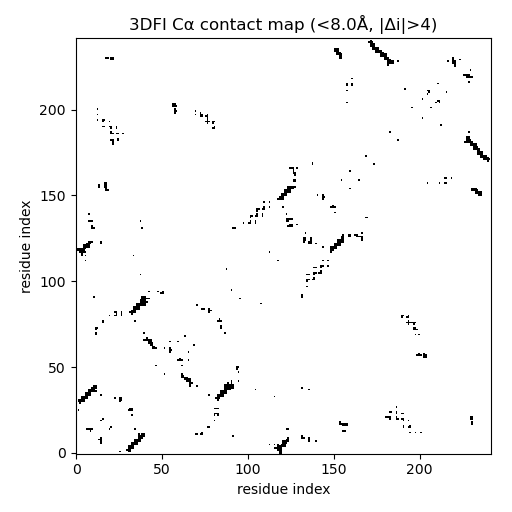. TRP A 1 262 ? -0.928 28.127 -16.955 1.00 47.32 262 TRP A CA 1
ATOM 1789 C C . TRP A 1 262 ? -1.358 27.236 -18.118 1.00 46.93 262 TRP A C 1
ATOM 1790 O O . TRP A 1 262 ? -2.421 26.589 -18.044 1.00 47.61 262 TRP A O 1
ATOM 1801 N N . PRO A 1 263 ? -0.517 27.152 -19.172 1.00 46.89 263 PRO A N 1
ATOM 1802 C CA . PRO A 1 263 ? -0.755 26.111 -20.166 1.00 47.05 263 PRO A CA 1
ATOM 1803 C C . PRO A 1 263 ? -0.167 24.792 -19.651 1.00 47.30 263 PRO A C 1
ATOM 1804 O O . PRO A 1 263 ? 0.576 24.788 -18.669 1.00 47.58 263 PRO A O 1
ATOM 1808 N N . VAL A 1 264 ? -0.483 23.689 -20.316 1.00 47.63 264 VAL A N 1
ATOM 1809 C CA . VAL A 1 264 ? -0.039 22.387 -19.835 1.00 48.23 264 VAL A CA 1
ATOM 1810 C C . VAL A 1 264 ? 0.793 21.732 -20.914 1.00 48.29 264 VAL A C 1
ATOM 1811 O O . VAL A 1 264 ? 0.409 21.715 -22.082 1.00 47.85 264 VAL A O 1
A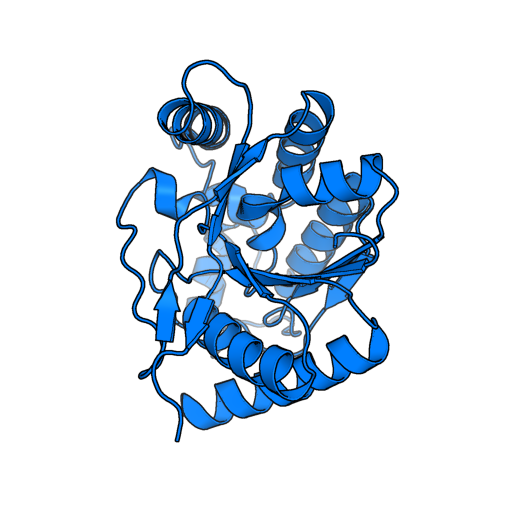TOM 1815 N N . ILE A 1 265 ? 1.946 21.218 -20.514 1.00 48.37 265 ILE A N 1
ATOM 1816 C CA . ILE A 1 265 ? 2.816 20.564 -21.428 1.00 49.06 265 ILE A CA 1
ATOM 1817 C C . ILE A 1 265 ? 2.840 19.064 -21.088 1.00 48.58 265 ILE A C 1
ATOM 1818 O O . ILE A 1 265 ? 3.024 18.670 -19.933 1.00 48.61 265 ILE A O 1
ATOM 1823 N N . ARG A 1 266 ? 2.625 18.231 -22.101 1.00 47.56 266 ARG A N 1
ATOM 1824 C CA . ARG A 1 266 ? 2.707 16.798 -21.923 1.00 46.77 266 ARG A CA 1
ATOM 1825 C C . ARG A 1 266 ? 4.084 16.283 -22.372 1.00 45.77 266 ARG A C 1
ATOM 1826 O O . ARG A 1 266 ? 4.309 16.036 -23.560 1.00 45.87 266 ARG A O 1
ATOM 1834 N N . TYR A 1 267 ? 5.019 16.130 -21.435 1.00 44.32 267 TYR A N 1
ATOM 1835 C CA . TYR A 1 267 ? 6.339 15.595 -21.807 1.00 43.47 267 TYR A CA 1
ATOM 1836 C C . TYR A 1 267 ? 6.339 14.083 -22.075 1.00 42.57 267 TYR A C 1
ATOM 1837 O O . TYR A 1 267 ? 7.252 13.592 -22.705 1.00 42.02 267 TYR A O 1
ATOM 1846 N N . ALA A 1 268 ? 5.324 13.356 -21.601 1.00 42.34 268 ALA A N 1
ATOM 1847 C CA . ALA A 1 268 ? 5.286 11.901 -21.793 1.00 43.36 268 ALA A CA 1
ATOM 1848 C C . ALA A 1 268 ? 3.877 11.320 -21.857 1.00 43.79 268 ALA A C 1
ATOM 1849 O O . ALA A 1 268 ? 3.066 11.537 -20.959 1.00 43.94 268 ALA A O 1
ATOM 1851 N N . ALA A 1 269 ? 3.599 10.572 -22.923 1.00 44.77 269 ALA A N 1
ATOM 1852 C CA . ALA A 1 269 ? 2.304 9.902 -23.070 1.00 45.42 269 ALA A CA 1
ATOM 1853 C C . ALA A 1 269 ? 2.471 8.389 -22.998 1.00 46.53 269 ALA A C 1
ATOM 1854 O O . ALA A 1 269 ? 3.515 7.852 -23.350 1.00 45.34 269 ALA A O 1
ATOM 1856 N N . GLU A 1 270 ? 1.427 7.738 -22.496 1.00 47.83 270 GLU A N 1
ATOM 1857 C CA . GLU A 1 270 ? 1.190 6.310 -22.634 1.00 49.66 270 GLU A CA 1
ATOM 1858 C C . GLU A 1 270 ? 0.457 6.068 -23.967 1.00 49.97 270 GLU A C 1
ATOM 1859 O O . GLU A 1 270 ? 0.685 5.063 -24.652 1.00 50.06 270 GLU A O 1
#

Sequence (242 aa):
DRTRILAISPHLDDAVLSVGASLAQAEQDGGKVTVFTVFAGSAAPPYSPAAERFHARWGLSPTEDAPLRRRNEDIAALDQLGAGHRHGRFLDAIYRNNHDLVAAIREDIESMIAECDPTLVLTCVAIGKHPDHKATRDATLLAARERGIPLRLWQDLPYAAYSQDLAELPDGLRLGSPELSFVDEEARTRKFQAMKHYATQLSVLDGPNKNLFAKLDEHARNAAPDGGYNETTWPVIRYAAE

InterPro domains:
  IPR003737 N-acetylglucosaminyl phosphatidylinositol deacetylase-related [PF02585] (11-171)
  IPR003737 N-acetylglucosaminyl phosphatidylinositol deacetylase-related [PTHR12993] (5-230)
  IPR024078 Putative deacetylase LmbE-like domain superfamily [G3DSA:3.40.50.10320] (1-270)
  IPR024078 Putative deacetylase LmbE-like domain superfamily [SSF102588] (7-261)

Organism: NCBI:txid93944

CATH classification: 3.40.50.10320

Foldseek 3Di:
DQQFEEEEELFLQFCLQFCQLVLLQSVVVPHAAEYEYAALAFDADDADVLVVVLQVLLVHDRRDGVSVLSVVLSVQLCVLSVYHYHYHHHHDPSRHPLVVLLQVSLVVVLVVCVVRVGQEYEAALCQVVDSSRVSRVQSNVVNCVVVVHFYKHWYTPPNVLVDDDDGDDPPQKDWDDKDKDAGDPVSLVSSVVSSVSSSSCCCPCVPPPNCHSVSQQVSQCVVPVPGHGITMITGMDRRDDD

Solvent-accessible surface area: 11413 Å² total; per-residue (Å²): 116,108,71,86,8,0,0,0,1,0,16,6,6,3,2,1,0,3,2,0,0,19,2,0,22,0,60,56,84,69,18,139,4,10,2,12,0,0,7,5,9,85,25,65,45,134,32,58,114,71,2,63,161,75,8,69,109,21,68,22,52,90,121,77,40,0,7,85,99,16,37,60,8,2,57,36,0,0,92,65,1,36,5,27,59,103,54,8,151,22,65,17,36,40,51,150,121,92,142,104,39,16,43,28,0,70,113,32,0,36,74,13,3,54,128,30,88,6,28,20,0,9,0,0,0,4,4,50,147,68,91,0,7,86,3,0,3,22,0,0,8,66,0,2,89,113,119,63,30,86,27,60,0,1,28,2,6,2,79,18,19,122,75,90,48,150,22,143,26,47,144,8,16,129,47,13,86,79,107,59,42,104,18,71,149,97,0,73,78,34,0,18,77,0,0,112,75,2,60,4,25,16,54,75,32,57,13,132,154,35,46,1,50,66,50,2,48,88,38,4,144,102,49,15,86,152,40,53,15,6,5,13,13,24,44,36,65,125,135,56,69,226

Secondary structure (DSSP, 8-state):
--SEEEEEESSTTHHHHHHHHHHHHHHHTT-EEEEEESS----PSS--HHHHHHHHHHT--TTS-HHHHHHHHHHHHHHHHT-EEEE--PPPGGG--HHHHHHHHHHHHHHHHHHH--SEEEEE--TT--HHHHHHHHHHHHHHHHTT--EEEE--TTHHHHS-----PPTTEEE---EEEE--HHHHHHHHHHHTT-HHHHHHHTSTT--HHHHHHHHHHHH-TTS--EEEEEEEEES---

Nearest PDB structures (foldseek):
  3dfi-assembly1_A  TM=1.004E+00  e=1.968E-51  Actinoplanes teichomyceticus
  3dfm-assembly1_A  TM=9.749E-01  e=9.987E-36  Actinoplanes teichomyceticus
  2x9l-assembly1_A  TM=9.616E-01  e=2.806E-35  Actinoplanes teichomyceticus
  2xad-assembly3_C  TM=9.428E-01  e=3.191E-34  Actinoplanes teichomyceticus
  2xad-assembly4_D  TM=9.418E-01  e=6.664E-33  Actinoplanes teichomyceticus

Radius of gyration: 17.17 Å; Cα contacts (8 Å, |Δi|>4): 469; chains: 1; bounding box: 42×44×40 Å